Protein AF-A0A940INC3-F1 (afdb_monomer_lite)

Foldseek 3Di:
DVVVVVVVVPPPVDDPLQVVQKDWDWDQDPVRDIDIDTSDGDPVSDDDDDDDDDDDDDDDDDDDDDDPDDDPDPPPPPPPDDDPLRVVCVVLQNDPLLQLLLLVLLLLLLLLLLLVDLVLLVVLVVVVVCCVVVPPDDDDDPDDDDQDADDRPPCCPSVPPWPSVVSLVVLVVPAPCPLVPDDPPSSVVVLVPDDPVNVSSVSSNSSSRNRGGWFPSGRPDDVSSLVSCLVSLRLSLVGDWQACVSHQVNGDLVSLLVVCCVQPHDVRSVVLSVDDSSVSRHVLRCCLDLCVCVPVVGDPSSSLRSSSDDPHRSDRPNNVVVSVVVNPDDDDDDDDDDDDDDDDDDDDDDDDDDDDPVPDPPDD

Sequence (364 aa):
LREIEALQRERQPYADEDRAIAGVVLTIGHDGALRVEKGLVRPEDIPAAVVPSENSADAGDAPSPVRPNVTPPTSSTPVPTSDPAATLRKANGISASLADDLRATRQHILRAHLAADFEVAFDAMLYALCEQALGRSYNNEALDISIRPFQAQNREVLHSDTVAQKMLEALEQGLATDWITLEKPENFRAMSALPIAAKQALFAWATGLAVKPQLSSDNRPSPIIEEIGARLDVDVAACWRPTAQNYWGRVNKGHAVATARKLIGDDYAEDRNRERKGDIAAAMERAFAETAGETEGFDAATVVRTTRWLPDGMVFAGAAEAVADMAGEAPETEEGDVSAEDSLSDAESDEPSSLPAFLSEDAA

Structure (mmCIF, N/CA/C/O backbone):
data_AF-A0A940INC3-F1
#
_entry.id   AF-A0A940INC3-F1
#
loop_
_atom_site.group_PDB
_atom_site.id
_atom_site.type_symbol
_atom_site.label_atom_id
_atom_site.label_alt_id
_atom_site.label_comp_id
_atom_site.label_asym_id
_atom_site.label_entity_id
_atom_site.label_seq_id
_atom_site.pdbx_PDB_ins_code
_atom_site.Cartn_x
_atom_site.Cartn_y
_atom_site.Cartn_z
_atom_site.occupancy
_atom_site.B_iso_or_equiv
_atom_site.auth_seq_id
_atom_site.auth_comp_id
_atom_site.auth_asym_id
_atom_site.auth_atom_id
_atom_site.pdbx_PDB_model_num
ATOM 1 N N . LEU A 1 1 ? 48.040 30.121 -27.730 1.00 51.59 1 LEU A N 1
ATOM 2 C CA . LEU A 1 1 ? 47.377 29.580 -26.517 1.00 51.59 1 LEU A CA 1
ATOM 3 C C . LEU A 1 1 ? 47.737 30.382 -25.263 1.00 51.59 1 LEU A C 1
ATOM 5 O O . LEU A 1 1 ? 46.840 31.031 -24.754 1.00 51.59 1 LEU A O 1
ATOM 9 N N . ARG A 1 2 ? 49.012 30.486 -24.841 1.00 50.34 2 ARG A N 1
ATOM 10 C CA . ARG A 1 2 ? 49.393 31.307 -23.661 1.00 50.34 2 ARG A CA 1
ATOM 11 C C . ARG A 1 2 ? 49.073 32.808 -23.770 1.00 50.34 2 ARG A C 1
ATOM 13 O O . ARG A 1 2 ? 48.780 33.440 -22.766 1.00 50.34 2 ARG A O 1
ATOM 20 N N . GLU A 1 3 ? 49.096 33.368 -24.976 1.00 48.19 3 GLU A N 1
ATOM 21 C CA . GLU A 1 3 ? 48.794 34.790 -25.219 1.00 48.19 3 GLU A CA 1
ATOM 22 C C . GLU A 1 3 ? 47.282 35.092 -25.168 1.00 48.19 3 GLU A C 1
ATOM 24 O O . GLU A 1 3 ? 46.867 36.150 -24.711 1.00 48.19 3 GLU A O 1
ATOM 29 N N . ILE A 1 4 ? 46.445 34.107 -25.520 1.00 53.59 4 ILE A N 1
ATOM 30 C CA . ILE A 1 4 ? 44.978 34.191 -25.408 1.00 53.59 4 ILE A CA 1
ATOM 31 C C . ILE A 1 4 ? 44.553 34.057 -23.937 1.00 53.59 4 ILE A C 1
ATOM 33 O O . ILE A 1 4 ? 43.693 34.799 -23.473 1.00 53.59 4 ILE A O 1
ATOM 37 N N . GLU A 1 5 ? 45.206 33.172 -23.178 1.00 49.75 5 GLU A N 1
ATOM 38 C CA . GLU A 1 5 ? 44.972 33.016 -21.735 1.00 49.75 5 GLU A CA 1
ATOM 39 C C . GLU A 1 5 ? 45.452 34.224 -20.914 1.00 49.75 5 GLU A C 1
ATOM 41 O O . GLU A 1 5 ? 44.865 34.531 -19.878 1.00 49.75 5 GLU A O 1
ATOM 46 N N . ALA A 1 6 ? 46.499 34.927 -21.360 1.00 52.25 6 ALA A N 1
ATOM 47 C CA . ALA A 1 6 ? 46.949 36.167 -20.729 1.00 52.25 6 ALA A CA 1
ATOM 48 C C . ALA A 1 6 ? 45.934 37.303 -20.944 1.00 52.25 6 ALA A C 1
ATOM 50 O O . ALA A 1 6 ? 45.517 37.932 -19.975 1.00 52.25 6 ALA A O 1
ATOM 51 N N . LEU A 1 7 ? 45.438 37.476 -22.175 1.00 54.59 7 LEU A N 1
ATOM 52 C CA . LEU A 1 7 ? 44.429 38.488 -22.518 1.00 54.59 7 LEU A CA 1
ATOM 53 C C . LEU A 1 7 ? 43.058 38.236 -21.862 1.00 54.59 7 LEU A C 1
ATOM 55 O O . LEU A 1 7 ? 42.327 39.181 -21.568 1.00 54.59 7 LEU A O 1
ATOM 59 N N . GLN A 1 8 ? 42.703 36.975 -21.594 1.00 55.00 8 GLN A N 1
ATOM 60 C CA . GLN A 1 8 ? 41.492 36.625 -20.839 1.00 55.00 8 GLN A CA 1
ATOM 61 C C . GLN A 1 8 ? 41.634 36.861 -19.329 1.00 55.00 8 GLN A C 1
ATOM 63 O O . GLN A 1 8 ? 40.636 37.123 -18.664 1.00 55.00 8 GLN A O 1
ATOM 68 N N . ARG A 1 9 ? 42.858 36.796 -18.785 1.00 51.44 9 ARG A N 1
ATOM 69 C CA . ARG A 1 9 ? 43.144 37.064 -17.365 1.00 51.44 9 ARG A CA 1
ATOM 70 C C . ARG A 1 9 ? 43.260 38.564 -17.062 1.00 51.44 9 ARG A C 1
ATOM 72 O O . ARG A 1 9 ? 42.993 38.967 -15.936 1.00 51.44 9 ARG A O 1
ATOM 79 N N . GLU A 1 10 ? 43.631 39.370 -18.056 1.00 50.41 10 GLU A N 1
ATOM 80 C CA . GLU A 1 10 ? 43.789 40.830 -17.941 1.00 50.41 10 GLU A CA 1
ATOM 81 C C . GLU A 1 10 ? 42.474 41.609 -18.124 1.00 50.41 10 GLU A C 1
ATOM 83 O O . GLU A 1 10 ? 42.347 42.744 -17.669 1.00 50.41 10 GLU A O 1
ATOM 88 N N . ARG A 1 11 ? 41.447 40.990 -18.721 1.00 51.56 11 ARG A N 1
ATOM 89 C CA . ARG A 1 11 ? 40.078 41.515 -18.684 1.00 51.56 11 ARG A CA 1
ATOM 90 C C . ARG A 1 11 ? 39.454 41.179 -17.334 1.00 51.56 11 ARG A C 1
ATOM 92 O O . ARG A 1 11 ? 38.872 40.111 -17.183 1.00 51.56 11 ARG A O 1
ATOM 99 N N . GLN A 1 12 ? 39.554 42.084 -16.360 1.00 54.69 12 GLN A N 1
ATOM 100 C CA . GLN A 1 12 ? 38.660 42.078 -15.197 1.00 54.69 12 GLN A CA 1
ATOM 101 C C . GLN A 1 12 ? 37.217 42.224 -15.714 1.00 54.69 12 GLN A C 1
ATOM 103 O O . GLN A 1 12 ? 36.869 43.301 -16.192 1.00 54.69 12 GLN A O 1
ATOM 108 N N . PRO A 1 13 ? 36.377 41.169 -15.699 1.00 60.34 13 PRO A N 1
ATOM 109 C CA . PRO A 1 13 ? 35.076 41.228 -16.367 1.00 60.34 13 PRO A CA 1
ATOM 110 C C . PRO A 1 13 ? 34.021 41.978 -15.547 1.00 60.34 13 PRO A C 1
ATOM 112 O O . PRO A 1 13 ? 32.942 42.247 -16.059 1.00 60.34 13 PRO A O 1
ATOM 115 N N . TYR A 1 14 ? 34.320 42.282 -14.284 1.00 60.94 14 TYR A N 1
ATOM 116 C CA . TYR A 1 14 ? 33.388 42.844 -13.314 1.00 60.94 14 TYR A CA 1
ATOM 117 C C . TYR A 1 14 ? 34.086 43.955 -12.537 1.00 60.94 14 TYR A C 1
ATOM 119 O O . TYR A 1 14 ? 35.236 43.766 -12.121 1.00 60.94 14 TYR A O 1
ATOM 127 N N . ALA A 1 15 ? 33.405 45.088 -12.353 1.00 70.81 15 ALA A N 1
ATOM 128 C CA . ALA A 1 15 ? 33.906 46.184 -11.535 1.00 70.81 15 ALA A CA 1
ATOM 129 C C . ALA A 1 15 ? 34.022 45.740 -10.066 1.00 70.81 15 ALA A C 1
ATOM 131 O O . ALA A 1 15 ? 33.310 44.836 -9.623 1.00 70.81 15 ALA A O 1
ATOM 132 N N . ASP A 1 16 ? 34.918 46.359 -9.294 1.00 70.12 16 ASP A N 1
ATOM 133 C CA . ASP A 1 16 ? 35.124 45.984 -7.884 1.00 70.12 16 ASP A CA 1
ATOM 134 C C . ASP A 1 16 ? 33.853 46.182 -7.037 1.00 70.12 16 ASP A C 1
ATOM 136 O O . ASP A 1 16 ? 33.599 45.419 -6.105 1.00 70.12 16 ASP A O 1
ATOM 140 N N . GLU A 1 17 ? 33.016 47.143 -7.428 1.00 67.81 17 GLU A N 1
ATOM 141 C CA . GLU A 1 17 ? 31.698 47.421 -6.850 1.00 67.81 17 GLU A CA 1
ATOM 142 C C . GLU A 1 17 ? 30.720 46.251 -7.068 1.00 67.81 17 GLU A C 1
ATOM 144 O O . GLU A 1 17 ? 30.062 45.814 -6.125 1.00 67.81 17 GLU A O 1
ATOM 149 N N . ASP A 1 18 ? 30.708 45.652 -8.263 1.00 67.62 18 ASP A N 1
ATOM 150 C CA . ASP A 1 18 ? 29.865 44.491 -8.583 1.00 67.62 18 ASP A CA 1
ATOM 151 C C . ASP A 1 18 ? 30.345 43.223 -7.864 1.00 67.62 18 ASP A C 1
ATOM 153 O O . ASP A 1 18 ? 29.552 42.374 -7.454 1.00 67.62 18 ASP A O 1
ATOM 157 N N . ARG A 1 19 ? 31.661 43.083 -7.664 1.00 70.00 19 ARG A N 1
ATOM 158 C CA . ARG A 1 19 ? 32.248 41.944 -6.935 1.00 70.00 19 ARG A CA 1
ATOM 159 C C . ARG A 1 19 ? 31.955 41.993 -5.438 1.00 70.00 19 ARG A C 1
ATOM 161 O O . ARG A 1 19 ? 31.983 40.941 -4.804 1.00 70.00 19 ARG A O 1
ATOM 168 N N . ALA A 1 20 ? 31.687 43.175 -4.883 1.00 74.44 20 ALA A N 1
ATOM 169 C CA . ALA A 1 20 ? 31.340 43.342 -3.474 1.00 74.44 20 ALA A CA 1
ATOM 170 C C . ALA A 1 20 ? 29.916 42.852 -3.150 1.00 74.44 20 ALA A C 1
ATOM 172 O O . ALA A 1 20 ? 29.671 42.413 -2.028 1.00 74.44 20 ALA A O 1
ATOM 173 N N . ILE A 1 21 ? 29.005 42.887 -4.130 1.00 70.69 21 ILE A N 1
ATOM 174 C CA . ILE A 1 21 ? 27.594 42.481 -3.986 1.00 70.69 21 ILE A CA 1
ATOM 175 C C . ILE A 1 21 ? 27.276 41.123 -4.638 1.00 70.69 21 ILE A C 1
ATOM 177 O O . ILE A 1 21 ? 26.239 40.520 -4.358 1.00 70.69 21 ILE A O 1
ATOM 181 N N . ALA A 1 22 ? 28.163 40.607 -5.495 1.00 75.75 22 ALA A N 1
ATOM 182 C CA . ALA A 1 22 ? 27.986 39.322 -6.163 1.00 75.75 22 ALA A CA 1
ATOM 183 C C . ALA A 1 22 ? 28.411 38.132 -5.285 1.00 75.75 22 ALA A C 1
ATOM 185 O O . ALA A 1 22 ? 29.565 37.988 -4.881 1.00 75.75 22 ALA A O 1
ATOM 186 N N . GLY A 1 23 ? 27.471 37.219 -5.058 1.00 76.88 23 GLY A N 1
ATOM 187 C CA . GLY A 1 23 ? 27.680 35.926 -4.426 1.00 76.88 23 GLY A CA 1
ATOM 188 C C . GLY A 1 23 ? 27.972 34.792 -5.414 1.00 76.88 23 GLY A C 1
ATOM 189 O O . GLY A 1 23 ? 27.963 34.939 -6.643 1.00 76.88 23 GLY A O 1
ATOM 190 N N . VAL A 1 24 ? 28.230 33.619 -4.837 1.00 79.62 24 VAL A N 1
ATOM 191 C CA . VAL A 1 24 ? 28.431 32.355 -5.548 1.00 79.62 24 VAL A CA 1
ATOM 192 C C . VAL A 1 24 ? 27.524 31.307 -4.925 1.00 79.62 24 VAL A C 1
ATOM 194 O O . VAL A 1 24 ? 27.501 31.162 -3.703 1.00 79.62 24 VAL A O 1
ATOM 197 N N . VAL A 1 25 ? 26.814 30.554 -5.759 1.00 78.62 25 VAL A N 1
ATOM 198 C CA . VAL A 1 25 ? 26.072 29.371 -5.327 1.00 78.62 25 VAL A CA 1
ATOM 199 C C . VAL A 1 25 ? 26.886 28.138 -5.693 1.00 78.62 25 VAL A C 1
ATOM 201 O O . VAL A 1 25 ? 27.300 27.948 -6.838 1.00 78.62 25 VAL A O 1
ATOM 204 N N . LEU A 1 26 ? 27.137 27.312 -4.683 1.00 81.56 26 LEU A N 1
ATOM 205 C CA . LEU A 1 26 ? 27.767 26.012 -4.836 1.00 81.56 26 LEU A CA 1
ATOM 206 C C . LEU A 1 26 ? 26.673 24.953 -4.794 1.00 81.56 26 LEU A C 1
ATOM 208 O O . LEU A 1 26 ? 25.946 24.850 -3.808 1.00 81.56 26 LEU A O 1
ATOM 212 N N . THR A 1 27 ? 26.569 24.165 -5.853 1.00 79.19 27 THR A N 1
ATOM 213 C CA . THR A 1 27 ? 25.694 22.994 -5.902 1.00 79.19 27 THR A CA 1
ATOM 214 C C . THR A 1 27 ? 26.520 21.763 -6.221 1.00 79.19 27 THR A C 1
ATOM 216 O O . THR A 1 27 ? 27.549 21.838 -6.888 1.00 79.19 27 THR A O 1
ATOM 219 N N . ILE A 1 28 ? 26.091 20.610 -5.723 1.00 81.44 28 ILE A N 1
ATOM 220 C CA . ILE A 1 28 ? 26.689 19.326 -6.081 1.00 81.44 28 ILE A CA 1
ATOM 221 C C . ILE A 1 28 ? 25.707 18.638 -7.024 1.00 81.44 28 ILE A C 1
ATOM 223 O O . ILE A 1 28 ? 24.527 18.503 -6.700 1.00 81.44 28 ILE A O 1
ATOM 227 N N . GLY A 1 29 ? 26.182 18.275 -8.216 1.00 74.31 29 GLY A N 1
ATOM 228 C CA . GLY A 1 29 ? 25.396 17.555 -9.213 1.00 74.31 29 GLY A CA 1
ATOM 229 C C . GLY A 1 29 ? 25.096 16.119 -8.782 1.00 74.31 29 GLY A C 1
ATOM 230 O O . GLY A 1 29 ? 25.707 15.592 -7.855 1.00 74.31 29 GLY A O 1
ATOM 231 N N . HIS A 1 30 ? 24.177 15.450 -9.485 1.00 48.19 30 HIS A N 1
ATOM 232 C CA . HIS A 1 30 ? 23.794 14.061 -9.182 1.00 48.19 30 HIS A CA 1
ATOM 233 C C . HIS A 1 30 ? 24.958 13.051 -9.302 1.00 48.19 30 HIS A C 1
ATOM 235 O O . HIS A 1 30 ? 24.846 11.909 -8.879 1.00 48.19 30 HIS A O 1
ATOM 241 N N . ASP A 1 31 ? 26.058 13.479 -9.927 1.00 65.88 31 ASP A N 1
ATOM 242 C CA . ASP A 1 31 ? 27.288 12.739 -10.205 1.00 65.88 31 ASP A CA 1
ATOM 243 C C . ASP A 1 31 ? 28.375 13.016 -9.152 1.00 65.88 31 ASP A C 1
ATOM 245 O O . ASP A 1 31 ? 29.508 12.563 -9.289 1.00 65.88 31 ASP A O 1
ATOM 249 N N . GLY A 1 32 ? 28.052 13.793 -8.113 1.00 67.88 32 GLY A N 1
ATOM 250 C CA . GLY A 1 32 ? 29.005 14.238 -7.100 1.00 67.88 32 GLY A CA 1
ATOM 251 C C . GLY A 1 32 ? 29.921 15.373 -7.565 1.00 67.88 32 GLY A C 1
ATOM 252 O O . GLY A 1 32 ? 30.780 15.807 -6.795 1.00 67.88 32 GLY A O 1
ATOM 253 N N . ALA A 1 33 ? 29.756 15.891 -8.789 1.00 70.19 33 ALA A N 1
ATOM 254 C CA . ALA A 1 33 ? 30.591 16.969 -9.299 1.00 70.19 33 ALA A CA 1
ATOM 255 C C . ALA A 1 33 ? 30.142 18.332 -8.748 1.00 70.19 33 ALA A C 1
ATOM 257 O O . ALA A 1 33 ? 28.968 18.705 -8.817 1.00 70.19 33 ALA A O 1
ATOM 258 N N . LEU A 1 34 ? 31.098 19.103 -8.225 1.00 69.00 34 LEU A N 1
ATOM 259 C CA . LEU A 1 34 ? 30.856 20.453 -7.720 1.00 69.00 34 LEU A CA 1
ATOM 260 C C . LEU A 1 34 ? 30.616 21.423 -8.884 1.00 69.00 34 LEU A C 1
ATOM 262 O O . LEU A 1 34 ? 31.489 21.634 -9.728 1.00 69.00 34 LEU A O 1
ATOM 266 N N . ARG A 1 35 ? 29.448 22.062 -8.888 1.00 74.94 35 ARG A N 1
ATOM 267 C CA . ARG A 1 35 ? 29.071 23.130 -9.813 1.00 74.94 35 ARG A CA 1
ATOM 268 C C . ARG A 1 35 ? 29.072 24.467 -9.087 1.00 74.94 35 ARG A C 1
ATOM 270 O O . ARG A 1 35 ? 28.599 24.592 -7.959 1.00 74.94 35 ARG A O 1
ATOM 277 N N . VAL A 1 36 ? 29.651 25.464 -9.745 1.00 82.19 36 VAL A N 1
ATOM 278 C CA . VAL A 1 36 ? 29.894 26.789 -9.174 1.00 82.19 36 VAL A CA 1
ATOM 279 C C . VAL A 1 36 ? 29.263 27.830 -10.082 1.00 82.19 36 VAL A C 1
ATOM 281 O O . VAL A 1 36 ? 29.815 28.146 -11.136 1.00 82.19 36 VAL A O 1
ATOM 284 N N . GLU A 1 37 ? 28.129 28.378 -9.662 1.00 73.50 37 GLU A N 1
ATOM 285 C CA . GLU A 1 37 ? 27.462 29.474 -10.362 1.00 73.50 37 GLU A CA 1
ATOM 286 C C . GLU A 1 37 ? 27.844 30.799 -9.700 1.00 73.50 37 GLU A C 1
ATOM 288 O O . GLU A 1 37 ? 27.598 31.018 -8.513 1.00 73.50 37 GLU A O 1
ATOM 293 N N . LYS A 1 38 ? 28.521 31.668 -10.459 1.00 77.88 38 LYS A N 1
ATOM 294 C CA . LYS A 1 38 ? 29.085 32.940 -9.980 1.00 77.88 38 LYS A CA 1
ATOM 295 C C . LYS A 1 38 ? 28.348 34.120 -10.603 1.00 77.88 38 LYS A C 1
ATOM 297 O O . LYS A 1 38 ? 27.893 34.016 -11.737 1.00 77.88 38 LYS A O 1
ATOM 302 N N . GLY A 1 39 ? 28.337 35.254 -9.905 1.00 69.38 39 GLY A N 1
ATOM 303 C CA . GLY A 1 39 ? 27.765 36.503 -10.423 1.00 69.38 39 GLY A CA 1
ATOM 304 C C . GLY A 1 39 ? 26.296 36.707 -10.057 1.00 69.38 39 GLY A C 1
ATOM 305 O O . GLY A 1 39 ? 25.605 37.469 -10.722 1.00 69.38 39 GLY A O 1
ATOM 306 N N . LEU A 1 40 ? 25.811 36.021 -9.019 1.00 73.19 40 LEU A N 1
ATOM 307 C CA . LEU A 1 40 ? 24.443 36.167 -8.527 1.00 73.19 40 LEU A CA 1
ATOM 308 C C . LEU A 1 40 ? 24.408 37.250 -7.446 1.00 73.19 40 LEU A C 1
ATOM 310 O O . LEU A 1 40 ? 25.092 37.124 -6.435 1.00 73.19 40 LEU A O 1
ATOM 314 N N . VAL A 1 41 ? 23.618 38.301 -7.646 1.00 76.25 41 VAL A N 1
ATOM 315 C CA . VAL A 1 41 ? 23.425 39.397 -6.679 1.00 76.25 41 VAL A CA 1
ATOM 316 C C . VAL A 1 41 ? 22.090 39.190 -5.968 1.00 76.25 41 VAL A C 1
ATOM 318 O O . VAL A 1 41 ? 21.117 38.752 -6.587 1.00 76.25 41 VAL A O 1
ATOM 321 N N . ARG A 1 42 ? 22.032 39.462 -4.661 1.00 70.25 42 ARG A N 1
ATOM 322 C CA . ARG A 1 42 ? 20.777 39.357 -3.908 1.00 70.25 42 ARG A CA 1
ATOM 323 C C . ARG A 1 42 ? 19.783 40.415 -4.394 1.00 70.25 42 ARG A C 1
ATOM 325 O O . ARG A 1 42 ? 20.213 41.527 -4.686 1.00 70.25 42 ARG A O 1
ATOM 332 N N . PRO A 1 43 ? 18.474 40.115 -4.461 1.00 68.31 43 PRO A N 1
ATOM 333 C CA . PRO A 1 43 ? 17.471 41.067 -4.941 1.00 68.31 43 PRO A CA 1
ATOM 334 C C . PRO A 1 43 ? 17.508 42.427 -4.228 1.00 68.31 43 PRO A C 1
ATOM 336 O O . PRO A 1 43 ? 17.286 43.453 -4.864 1.00 68.31 43 PRO A O 1
ATOM 339 N N . GLU A 1 44 ? 17.816 42.434 -2.929 1.00 68.94 44 GLU A N 1
ATOM 340 C CA . GLU A 1 44 ? 17.964 43.634 -2.099 1.00 68.94 44 GLU A CA 1
ATOM 341 C C . GLU A 1 44 ? 19.198 44.504 -2.416 1.00 68.94 44 GLU A C 1
ATOM 343 O O . GLU A 1 44 ? 19.188 45.690 -2.091 1.00 68.94 44 GLU A O 1
ATOM 348 N N . ASP A 1 45 ? 20.216 43.954 -3.084 1.00 70.12 45 ASP A N 1
ATOM 349 C CA . ASP A 1 45 ? 21.505 44.613 -3.353 1.00 70.12 45 ASP A CA 1
ATOM 350 C C . ASP A 1 45 ? 21.654 45.071 -4.821 1.00 70.12 45 ASP A C 1
ATOM 352 O O . ASP A 1 45 ? 22.719 45.528 -5.235 1.00 70.12 45 ASP A O 1
ATOM 356 N N . ILE A 1 46 ? 20.595 44.955 -5.632 1.00 70.88 46 ILE A N 1
ATOM 357 C CA . ILE A 1 46 ? 20.592 45.377 -7.042 1.00 70.88 46 ILE A CA 1
ATOM 358 C C . ILE A 1 46 ? 20.506 46.917 -7.119 1.00 70.88 46 ILE A C 1
ATOM 360 O O . ILE A 1 46 ? 19.514 47.489 -6.658 1.00 70.88 46 ILE A O 1
ATOM 364 N N . PRO A 1 47 ? 21.478 47.623 -7.736 1.00 63.50 47 PRO A N 1
ATOM 365 C CA . PRO A 1 47 ? 21.428 49.080 -7.857 1.00 63.50 47 PRO A CA 1
ATOM 366 C C . PRO A 1 47 ? 20.221 49.549 -8.686 1.00 63.50 47 PRO A C 1
ATOM 368 O O . PRO A 1 47 ? 19.966 49.041 -9.779 1.00 63.50 47 PRO A O 1
ATOM 371 N N . ALA A 1 48 ? 19.481 50.549 -8.196 1.00 57.62 48 ALA A N 1
ATOM 372 C CA . ALA A 1 48 ? 18.366 51.140 -8.935 1.00 57.62 48 ALA A CA 1
ATOM 373 C C . ALA A 1 48 ? 18.868 51.909 -10.172 1.00 57.62 48 ALA A C 1
ATOM 375 O O . ALA A 1 48 ? 19.764 52.749 -10.073 1.00 57.62 48 ALA A O 1
ATOM 376 N N . ALA A 1 49 ? 18.278 51.642 -11.341 1.00 47.34 49 ALA A N 1
ATOM 377 C CA . ALA A 1 49 ? 18.662 52.293 -12.590 1.00 47.34 49 ALA A CA 1
ATOM 378 C C . ALA A 1 49 ? 18.380 53.808 -12.555 1.00 47.34 49 ALA A C 1
ATOM 380 O O . ALA A 1 49 ? 17.266 54.245 -12.260 1.00 47.34 49 ALA A O 1
ATOM 381 N N . VAL A 1 50 ? 19.389 54.610 -12.902 1.00 41.62 50 VAL A N 1
ATOM 382 C CA . VAL A 1 50 ? 19.275 56.067 -13.043 1.00 41.62 50 VAL A CA 1
ATOM 383 C C . VAL A 1 50 ? 18.576 56.390 -14.367 1.00 41.62 50 VAL A C 1
ATOM 385 O O . VAL A 1 50 ? 19.104 56.113 -15.441 1.00 41.62 50 VAL A O 1
ATOM 388 N N . VAL A 1 51 ? 17.387 56.989 -14.298 1.00 39.69 51 VAL A N 1
ATOM 389 C CA . VAL A 1 51 ? 16.697 57.594 -15.451 1.00 39.69 51 VAL A CA 1
ATOM 390 C C . VAL A 1 51 ? 17.244 59.011 -15.703 1.00 39.69 51 VAL A C 1
ATOM 392 O O . VAL A 1 51 ? 17.378 59.770 -14.741 1.00 39.69 51 VAL A O 1
ATOM 395 N N . PRO A 1 52 ? 17.550 59.411 -16.955 1.00 34.44 52 PRO A N 1
ATOM 396 C CA . PRO A 1 52 ? 17.996 60.770 -17.249 1.00 34.44 52 PRO A CA 1
ATOM 397 C C . PRO A 1 52 ? 16.823 61.762 -17.186 1.00 34.44 52 PRO A C 1
ATOM 399 O O . PRO A 1 52 ? 15.743 61.498 -17.712 1.00 34.44 52 PRO A O 1
ATOM 402 N N . SER A 1 53 ? 17.039 62.911 -16.541 1.00 31.61 53 SER A N 1
ATOM 403 C CA . SER A 1 53 ? 16.068 64.005 -16.420 1.00 31.61 53 SER A CA 1
ATOM 404 C C . SER A 1 53 ? 16.103 64.936 -17.637 1.00 31.61 53 SER A C 1
ATOM 406 O O . SER A 1 53 ? 17.163 65.485 -17.943 1.00 31.61 53 SER A O 1
ATOM 408 N N . GLU A 1 54 ? 14.945 65.216 -18.238 1.00 31.23 54 GLU A N 1
ATOM 409 C CA . GLU A 1 54 ? 14.730 66.385 -19.100 1.00 31.23 54 GLU A CA 1
ATOM 410 C C . GLU A 1 54 ? 13.709 67.336 -18.454 1.00 31.23 54 GLU A C 1
ATOM 412 O O . GLU A 1 54 ? 12.713 66.918 -17.862 1.00 31.23 54 GLU A O 1
ATOM 417 N N . ASN A 1 55 ? 14.022 68.631 -18.519 1.00 30.00 55 ASN A N 1
ATOM 418 C CA . ASN A 1 55 ? 13.364 69.734 -17.822 1.00 30.00 55 ASN A CA 1
ATOM 419 C C . ASN A 1 55 ? 12.053 70.208 -18.488 1.00 30.00 55 ASN A C 1
ATOM 421 O O . ASN A 1 55 ? 12.034 70.501 -19.677 1.00 30.00 55 ASN A O 1
ATOM 425 N N . SER A 1 56 ? 11.045 70.406 -17.631 1.00 30.27 56 SER A N 1
ATOM 426 C CA . SER A 1 56 ? 10.105 71.539 -17.471 1.00 30.27 56 SER A CA 1
ATOM 427 C C . SER A 1 56 ? 9.276 72.168 -18.610 1.00 30.27 56 SER A C 1
ATOM 429 O O . SER A 1 56 ? 9.808 72.643 -19.609 1.00 30.27 56 SER A O 1
ATOM 431 N N . ALA A 1 57 ? 8.003 72.397 -18.217 1.00 29.27 57 ALA A N 1
ATOM 432 C CA . ALA A 1 57 ? 7.045 73.498 -18.493 1.00 29.27 57 ALA A CA 1
ATOM 433 C C . ALA A 1 57 ? 5.781 73.049 -19.264 1.00 29.27 57 ALA A C 1
ATOM 435 O O . ALA A 1 57 ? 5.899 72.310 -20.230 1.00 29.27 57 ALA A O 1
ATOM 436 N N . ASP A 1 58 ? 4.538 73.458 -18.985 1.00 30.05 58 ASP A N 1
ATOM 437 C CA . ASP A 1 58 ? 3.846 74.191 -17.909 1.00 30.05 58 ASP A CA 1
ATOM 438 C C . ASP A 1 58 ? 2.315 74.047 -18.176 1.00 30.05 58 ASP A C 1
ATOM 440 O O . ASP A 1 58 ? 1.919 73.812 -19.316 1.00 30.05 58 ASP A O 1
ATOM 444 N N . ALA A 1 59 ? 1.506 74.202 -17.120 1.00 33.72 59 ALA A N 1
ATOM 445 C CA . ALA A 1 59 ? 0.086 74.602 -17.022 1.00 33.72 59 ALA A CA 1
ATOM 446 C C . ALA A 1 59 ? -1.063 73.929 -17.830 1.00 33.72 59 ALA A C 1
ATOM 448 O O . ALA A 1 59 ? -1.079 73.899 -19.057 1.00 33.72 59 ALA A O 1
ATOM 449 N N . GLY A 1 60 ? -2.156 73.599 -17.111 1.00 28.52 60 GLY A N 1
ATOM 450 C CA . GLY A 1 60 ? -3.530 73.639 -17.653 1.00 28.52 60 GLY A CA 1
ATOM 451 C C . GLY A 1 60 ? -4.550 72.662 -17.040 1.00 28.52 60 GLY A C 1
ATOM 452 O O . GLY A 1 60 ? -4.424 71.457 -17.207 1.00 28.52 60 GLY A O 1
ATOM 453 N N . ASP A 1 61 ? -5.572 73.202 -16.370 1.00 30.16 61 ASP A N 1
ATOM 454 C CA . ASP A 1 61 ? -6.713 72.548 -15.695 1.00 30.16 61 ASP A CA 1
ATOM 455 C C . ASP A 1 61 ? -7.765 71.916 -16.656 1.00 30.16 61 ASP A C 1
ATOM 457 O O . ASP A 1 61 ? -7.977 72.466 -17.731 1.00 30.16 61 ASP A O 1
ATOM 461 N N . ALA A 1 62 ? -8.379 70.791 -16.217 1.00 34.34 62 ALA A N 1
ATOM 462 C CA . ALA A 1 62 ? -9.588 69.995 -16.611 1.00 34.34 62 ALA A CA 1
ATOM 463 C C . ALA A 1 62 ? -10.233 70.080 -18.040 1.00 34.34 62 ALA A C 1
ATOM 465 O O . ALA A 1 62 ? -10.098 71.101 -18.701 1.00 34.34 62 ALA A O 1
ATOM 466 N N . PRO A 1 63 ? -11.050 69.102 -18.546 1.00 34.44 63 PRO A N 1
ATOM 467 C CA . PRO A 1 63 ? -11.680 67.931 -17.908 1.00 34.44 63 PRO A CA 1
ATOM 468 C C . PRO A 1 63 ? -11.527 66.584 -18.676 1.00 34.44 63 PRO A C 1
ATOM 470 O O . PRO A 1 63 ? -11.047 66.507 -19.804 1.00 34.44 63 PRO A O 1
ATOM 473 N N . SER A 1 64 ? -11.981 65.491 -18.051 1.00 41.28 64 SER A N 1
ATOM 474 C CA . SER A 1 64 ? -12.066 64.140 -18.643 1.00 41.28 64 SER A CA 1
ATOM 475 C C . SER A 1 64 ? -12.993 64.099 -19.873 1.00 41.28 64 SER A C 1
ATOM 477 O O . SER A 1 64 ? -14.042 64.746 -19.854 1.00 41.28 64 SER A O 1
ATOM 479 N N . PRO A 1 65 ? -12.675 63.300 -20.913 1.00 36.78 65 PRO A N 1
ATOM 480 C CA . PRO A 1 65 ? -13.493 62.098 -21.104 1.00 36.78 65 PRO A CA 1
ATOM 481 C C . PRO A 1 65 ? -12.733 60.850 -21.600 1.00 36.78 65 PRO A C 1
ATOM 483 O O . PRO A 1 65 ? -11.829 60.911 -22.426 1.00 36.78 65 PRO A O 1
ATOM 486 N N . VAL A 1 66 ? -13.212 59.706 -21.101 1.00 44.84 66 VAL A N 1
ATOM 487 C CA . VAL A 1 66 ? -13.211 58.352 -21.688 1.00 44.84 66 VAL A CA 1
ATOM 488 C C . VAL A 1 66 ? -11.854 57.801 -22.147 1.00 44.84 66 VAL A C 1
ATOM 490 O O . VAL A 1 66 ? -11.431 57.963 -23.288 1.00 44.84 66 VAL A O 1
ATOM 493 N N . ARG A 1 67 ? -11.228 57.007 -21.269 1.00 31.44 67 ARG A N 1
ATOM 494 C CA . ARG A 1 67 ? -10.255 55.983 -21.675 1.00 31.44 67 ARG A CA 1
ATOM 495 C C . ARG A 1 67 ? -10.946 54.616 -21.695 1.00 31.44 67 ARG A C 1
ATOM 497 O O . ARG A 1 67 ? -11.704 54.334 -20.765 1.00 31.44 67 ARG A O 1
ATOM 504 N N . PRO A 1 68 ? -10.699 53.763 -22.704 1.00 32.28 68 PRO A N 1
ATOM 505 C CA . PRO A 1 68 ? -11.148 52.382 -22.657 1.00 32.28 68 PRO A CA 1
ATOM 506 C C . PRO A 1 68 ? -10.489 51.702 -21.455 1.00 32.28 68 PRO A C 1
ATOM 508 O O . PRO A 1 68 ? -9.266 51.694 -21.313 1.00 32.28 68 PRO A O 1
ATOM 511 N N . ASN A 1 69 ? -11.335 51.186 -20.567 1.00 38.38 69 ASN A N 1
ATOM 512 C CA . ASN A 1 69 ? -10.929 50.408 -19.413 1.00 38.38 69 ASN A CA 1
ATOM 513 C C . ASN A 1 69 ? -10.373 49.070 -19.910 1.00 38.38 69 ASN A C 1
ATOM 515 O O . ASN A 1 69 ? -11.134 48.170 -20.259 1.00 38.38 69 ASN A O 1
ATOM 519 N N . VAL A 1 70 ? -9.051 48.956 -19.966 1.00 32.53 70 VAL A N 1
ATOM 520 C CA . VAL A 1 70 ? -8.385 47.656 -19.988 1.00 32.53 70 VAL A CA 1
ATOM 521 C C . VAL A 1 70 ? -7.706 47.515 -18.640 1.00 32.53 70 VAL A C 1
ATOM 523 O O . VAL A 1 70 ? -6.559 47.911 -18.443 1.00 32.53 70 VAL A O 1
ATOM 526 N N . THR A 1 71 ? -8.474 46.993 -17.690 1.00 32.16 71 THR A N 1
ATOM 527 C CA . THR A 1 71 ? -7.949 46.408 -16.466 1.00 32.16 71 THR A CA 1
ATOM 528 C C . THR A 1 71 ? -6.981 45.296 -16.878 1.00 32.16 71 THR A C 1
ATOM 530 O O . THR A 1 71 ? -7.410 44.356 -17.554 1.00 32.16 71 THR A O 1
ATOM 533 N N . PRO A 1 72 ? -5.688 45.360 -16.517 1.00 33.50 72 PRO A N 1
ATOM 534 C CA . PRO A 1 72 ? -4.845 44.178 -16.605 1.00 33.50 72 PRO A CA 1
ATOM 535 C C . PRO A 1 72 ? -5.488 43.089 -15.734 1.00 33.50 72 PRO A C 1
ATOM 537 O O . PRO A 1 72 ? -6.014 43.419 -14.666 1.00 33.50 72 PRO A O 1
ATOM 540 N N . PRO A 1 73 ? -5.504 41.815 -16.163 1.00 28.59 73 PRO A N 1
ATOM 541 C CA . PRO A 1 73 ? -6.071 40.749 -15.359 1.00 28.59 73 PRO A CA 1
ATOM 542 C C . PRO A 1 73 ? -5.285 40.657 -14.050 1.00 28.59 73 PRO A C 1
ATOM 544 O O . PRO A 1 73 ? -4.186 40.110 -13.992 1.00 28.59 73 PRO A O 1
ATOM 547 N N . THR A 1 74 ? -5.863 41.185 -12.975 1.00 35.78 74 THR A N 1
ATOM 548 C CA . THR A 1 74 ? -5.547 40.761 -11.622 1.00 35.78 74 THR A CA 1
ATOM 549 C C . THR A 1 74 ? -6.070 39.340 -11.493 1.00 35.78 74 THR A C 1
ATOM 551 O O . THR A 1 74 ? -7.194 39.098 -11.061 1.00 35.78 74 THR A O 1
ATOM 554 N N . SER A 1 75 ? -5.239 38.369 -11.873 1.00 34.53 75 SER A N 1
ATOM 555 C CA . SER A 1 75 ? -5.388 36.995 -11.400 1.00 34.53 75 SER A CA 1
ATOM 556 C C . SER A 1 75 ? -4.996 36.945 -9.923 1.00 34.53 75 SER A C 1
ATOM 558 O O . SER A 1 75 ? -4.003 36.342 -9.534 1.00 34.53 75 SER A O 1
ATOM 560 N N . SER A 1 76 ? -5.807 37.606 -9.109 1.00 40.19 76 SER A N 1
ATOM 561 C CA . SER A 1 76 ? -5.903 37.386 -7.677 1.00 40.19 76 SER A CA 1
ATOM 562 C C . SER A 1 76 ? -7.363 37.078 -7.379 1.00 40.19 76 SER A C 1
ATOM 564 O O . SER A 1 76 ? -7.990 37.712 -6.537 1.00 40.19 76 SER A O 1
ATOM 566 N N . THR A 1 77 ? -7.932 36.094 -8.082 1.00 34.41 77 THR A N 1
ATOM 567 C CA . THR A 1 77 ? -8.909 35.247 -7.402 1.00 34.41 77 THR A CA 1
ATOM 568 C C . THR A 1 77 ? -8.151 34.631 -6.232 1.00 34.41 77 THR A C 1
ATOM 570 O O . THR A 1 77 ? -7.141 33.964 -6.482 1.00 34.41 77 THR A O 1
ATOM 573 N N . PRO A 1 78 ? -8.556 34.858 -4.973 1.00 36.34 78 PRO A N 1
ATOM 574 C CA . PRO A 1 78 ? -8.036 34.059 -3.883 1.00 36.34 78 PRO A CA 1
ATOM 575 C C . PRO A 1 78 ? -8.324 32.614 -4.277 1.00 36.34 78 PRO A C 1
ATOM 577 O O . PRO A 1 78 ? -9.486 32.240 -4.442 1.00 36.34 78 PRO A O 1
ATOM 580 N N . VAL A 1 79 ? -7.279 31.823 -4.522 1.00 35.97 79 VAL A N 1
ATOM 581 C CA . VAL A 1 79 ? -7.435 30.371 -4.587 1.00 35.97 79 VAL A CA 1
ATOM 582 C C . VAL A 1 79 ? -8.143 30.004 -3.285 1.00 35.97 79 VAL A C 1
ATOM 584 O O . VAL A 1 79 ? -7.679 3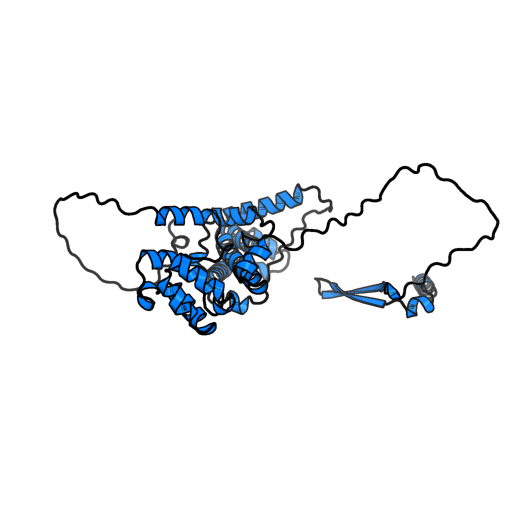0.463 -2.235 1.00 35.97 79 VAL A O 1
ATOM 587 N N . PRO A 1 80 ? -9.287 29.294 -3.320 1.00 44.38 80 PRO A N 1
ATOM 588 C CA . PRO A 1 80 ? -10.022 28.993 -2.109 1.00 44.38 80 PRO A CA 1
ATOM 589 C C . PRO A 1 80 ? -9.061 28.331 -1.131 1.00 44.38 80 PRO A C 1
ATOM 591 O O . PRO A 1 80 ? -8.447 27.296 -1.391 1.00 44.38 80 PRO A O 1
ATOM 594 N N . THR A 1 81 ? -8.872 29.029 -0.022 1.00 52.06 81 THR A N 1
ATOM 595 C CA . THR A 1 81 ? -8.136 28.578 1.138 1.00 52.06 81 THR A CA 1
ATOM 596 C C . THR A 1 81 ? -8.792 27.286 1.615 1.00 52.06 81 THR A C 1
ATOM 598 O O . THR A 1 81 ? -9.974 27.295 1.950 1.00 52.06 81 THR A O 1
ATOM 601 N N . SER A 1 82 ? -8.010 26.208 1.658 1.00 56.91 82 SER A N 1
ATOM 602 C CA . SER A 1 82 ? -8.365 24.821 1.995 1.00 56.91 82 SER A CA 1
ATOM 603 C C . SER A 1 82 ? -8.814 23.939 0.821 1.00 56.91 82 SER A C 1
ATOM 605 O O . SER A 1 82 ? -9.929 24.005 0.315 1.00 56.91 82 SER A O 1
ATOM 607 N N . ASP A 1 83 ? -7.892 23.065 0.423 1.00 79.81 83 ASP A N 1
ATOM 608 C CA . ASP A 1 83 ? -8.176 21.820 -0.278 1.00 79.81 83 ASP A CA 1
ATOM 609 C C . ASP A 1 83 ? -9.319 21.055 0.443 1.00 79.81 83 ASP A C 1
ATOM 611 O O . ASP A 1 83 ? -9.172 20.763 1.637 1.00 79.81 83 ASP A O 1
ATOM 615 N N . PRO A 1 84 ? -10.438 20.719 -0.235 1.00 79.25 84 PRO A N 1
ATOM 616 C CA . PRO A 1 84 ? -11.549 19.971 0.359 1.00 79.25 84 PRO A CA 1
ATOM 617 C C . PRO A 1 84 ? -11.115 18.665 1.041 1.00 79.25 84 PRO A C 1
ATOM 619 O O . PRO A 1 84 ? -11.615 18.346 2.121 1.00 79.25 84 PRO A O 1
ATOM 622 N N . ALA A 1 85 ? -10.134 17.957 0.470 1.00 81.50 85 ALA A N 1
ATOM 623 C CA . ALA A 1 85 ? -9.568 16.741 1.046 1.00 81.50 85 ALA A CA 1
ATOM 624 C C . ALA A 1 85 ? -8.847 17.015 2.372 1.00 81.50 85 ALA A C 1
ATOM 626 O O . ALA A 1 85 ? -9.009 16.288 3.354 1.00 81.50 85 ALA A O 1
ATOM 627 N N . ALA A 1 86 ? -8.059 18.092 2.433 1.00 84.88 86 ALA A N 1
ATOM 628 C CA . ALA A 1 86 ? -7.399 18.528 3.659 1.00 84.88 86 ALA A CA 1
ATOM 629 C C . ALA A 1 86 ? -8.401 18.946 4.746 1.00 84.88 86 ALA A C 1
ATOM 631 O O . ALA A 1 86 ? -8.184 18.641 5.922 1.00 84.88 86 ALA A O 1
ATOM 632 N N . THR A 1 87 ? -9.503 19.598 4.369 1.00 85.25 87 THR A N 1
ATOM 633 C CA . THR A 1 87 ? -10.575 19.975 5.303 1.00 85.25 87 THR A CA 1
ATOM 634 C C . THR A 1 87 ? -11.275 18.748 5.879 1.00 85.25 87 THR A C 1
ATOM 636 O O . THR A 1 87 ? -11.445 18.673 7.098 1.00 85.25 87 THR A O 1
ATOM 639 N N . LEU A 1 88 ? -11.608 17.759 5.043 1.00 84.62 88 LEU A N 1
ATOM 640 C CA . LEU A 1 88 ? -12.227 16.512 5.494 1.00 84.62 88 LEU A CA 1
ATOM 641 C C . LEU A 1 88 ? -11.294 15.722 6.424 1.00 84.62 88 LEU A C 1
ATOM 643 O O . LEU A 1 88 ? -11.698 15.330 7.516 1.00 84.62 88 LEU A O 1
ATOM 647 N N . ARG A 1 89 ? -10.011 15.580 6.062 1.00 89.31 89 ARG A N 1
ATOM 648 C CA . ARG A 1 89 ? -9.004 14.935 6.925 1.00 89.31 89 ARG A CA 1
ATOM 649 C C . ARG A 1 89 ? -8.890 15.627 8.281 1.00 89.31 89 ARG A C 1
ATOM 651 O O . ARG A 1 89 ? -8.864 14.956 9.310 1.00 89.31 89 ARG A O 1
ATOM 658 N N . LYS A 1 90 ? -8.887 16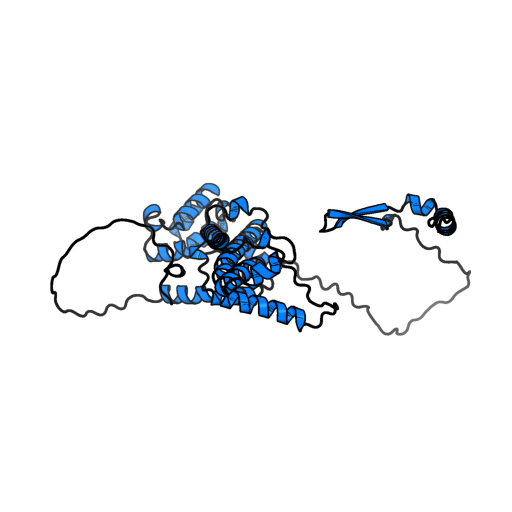.964 8.303 1.00 88.06 90 LYS A N 1
ATOM 659 C CA . LYS A 1 90 ? -8.863 17.739 9.550 1.00 88.06 90 LYS A CA 1
ATOM 660 C C . LYS A 1 90 ? -10.121 17.507 10.394 1.00 88.06 90 LYS A C 1
ATOM 662 O O . LYS A 1 90 ? -9.996 17.398 11.614 1.00 88.06 90 LYS A O 1
ATOM 667 N N . ALA A 1 91 ? -11.299 17.412 9.773 1.00 87.56 91 ALA A N 1
ATOM 668 C CA . ALA A 1 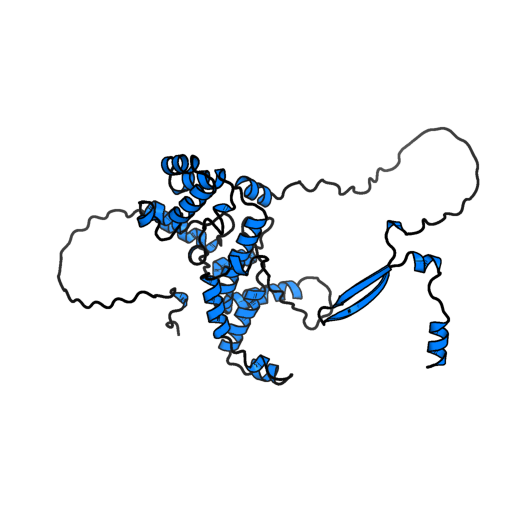91 ? -12.547 17.077 10.464 1.00 87.56 91 ALA A CA 1
ATOM 669 C C . ALA A 1 91 ? -12.488 15.671 11.091 1.00 87.56 91 ALA A C 1
ATOM 671 O O . ALA A 1 91 ? -12.844 15.510 12.257 1.00 87.56 91 ALA A O 1
ATOM 672 N N . ASN A 1 92 ? -11.898 14.706 10.380 1.00 88.56 92 ASN A N 1
ATOM 673 C CA . ASN A 1 92 ? -11.624 13.346 10.861 1.00 88.56 92 ASN A CA 1
ATOM 674 C C . ASN A 1 92 ? -10.414 13.270 11.817 1.00 88.56 92 ASN A C 1
ATOM 676 O O . ASN A 1 92 ? -9.929 12.195 12.151 1.00 88.56 92 ASN A O 1
ATOM 680 N N . GLY A 1 93 ? -9.848 14.400 12.252 1.00 89.81 93 GLY A N 1
ATOM 681 C CA . GLY A 1 93 ? -8.710 14.399 13.174 1.00 89.81 93 GLY A CA 1
ATOM 682 C C . GLY A 1 93 ? -7.416 13.807 12.615 1.00 89.81 93 GLY A C 1
ATOM 683 O O . GLY A 1 93 ? -6.510 13.510 13.395 1.00 89.81 93 GLY A O 1
ATOM 684 N N . ILE A 1 94 ? -7.313 13.644 11.297 1.00 92.75 94 ILE A N 1
ATOM 685 C CA . ILE A 1 94 ? -6.129 13.141 10.607 1.00 92.75 94 ILE A CA 1
ATOM 686 C C . ILE A 1 94 ? -5.190 14.324 10.356 1.00 92.75 94 ILE A C 1
ATOM 688 O O . ILE A 1 94 ? -5.502 15.256 9.609 1.00 92.75 94 ILE A O 1
ATOM 692 N N . SER A 1 95 ? -4.025 14.297 11.005 1.00 92.19 95 SER A N 1
ATOM 693 C CA . SER A 1 95 ? -2.979 15.305 10.801 1.00 92.19 95 SER A CA 1
ATOM 694 C C . SER A 1 95 ? -2.311 15.155 9.427 1.00 92.19 95 SER A C 1
ATOM 696 O O . SER A 1 95 ? -2.387 14.097 8.806 1.00 92.19 95 SER A O 1
ATOM 698 N N . ALA A 1 96 ? -1.622 16.199 8.950 1.00 90.75 96 ALA A N 1
ATOM 699 C CA . ALA A 1 96 ? -0.869 16.129 7.692 1.00 90.75 96 ALA A CA 1
ATOM 700 C C . ALA A 1 96 ? 0.191 15.013 7.721 1.00 90.75 96 ALA A C 1
ATOM 702 O O . ALA A 1 96 ? 0.220 14.191 6.816 1.00 90.75 96 ALA A O 1
ATOM 703 N N . SER A 1 97 ? 0.949 14.917 8.819 1.00 92.62 97 SER A N 1
ATOM 704 C CA . SER A 1 97 ? 1.940 13.853 9.019 1.00 92.62 97 SER A CA 1
ATOM 705 C C . SER A 1 97 ? 1.314 12.455 9.035 1.00 92.62 97 SER A C 1
ATOM 707 O O . SER A 1 97 ? 1.888 11.534 8.468 1.00 92.62 97 SER A O 1
ATOM 709 N N . LEU A 1 98 ? 0.140 12.277 9.654 1.00 93.69 98 LEU A N 1
ATOM 710 C CA . LEU A 1 98 ? -0.546 10.983 9.607 1.00 93.69 98 LEU A CA 1
ATOM 711 C C . LEU A 1 98 ? -1.018 10.657 8.187 1.00 93.69 98 LEU A C 1
ATOM 713 O O . LEU A 1 98 ? -0.900 9.518 7.759 1.00 93.69 98 LEU A O 1
ATOM 717 N N . ALA A 1 99 ? -1.514 11.648 7.444 1.00 92.88 99 ALA A N 1
ATOM 718 C CA . ALA A 1 99 ? -1.892 11.447 6.051 1.00 92.88 99 ALA A CA 1
ATOM 719 C C . ALA A 1 99 ? -0.687 11.047 5.181 1.00 92.88 99 ALA A C 1
ATOM 721 O O . ALA A 1 99 ? -0.821 10.139 4.372 1.00 92.88 99 ALA A O 1
ATOM 722 N N . ASP A 1 100 ? 0.482 11.668 5.367 1.00 92.31 100 ASP A N 1
ATOM 723 C CA . ASP A 1 100 ? 1.708 11.306 4.640 1.00 92.31 100 ASP A CA 1
ATOM 724 C C . ASP A 1 100 ? 2.136 9.860 4.914 1.00 92.31 100 ASP A C 1
ATOM 726 O O . ASP A 1 100 ? 2.462 9.123 3.983 1.00 92.31 100 ASP A O 1
ATOM 730 N N . ASP A 1 101 ? 2.048 9.422 6.168 1.00 94.44 101 ASP A N 1
ATOM 731 C CA . ASP A 1 101 ? 2.372 8.048 6.551 1.00 94.44 101 ASP A CA 1
ATOM 732 C C . ASP A 1 101 ? 1.369 7.030 5.985 1.00 94.44 101 ASP A C 1
ATOM 734 O O . ASP A 1 101 ? 1.763 5.942 5.560 1.00 94.44 101 ASP A O 1
ATOM 738 N N . LEU A 1 102 ? 0.080 7.382 5.921 1.00 94.81 102 LEU A N 1
ATOM 739 C CA . LEU A 1 102 ? -0.942 6.551 5.276 1.00 94.81 102 LEU A CA 1
ATOM 740 C C . LEU A 1 102 ? -0.708 6.454 3.760 1.00 94.81 102 LEU A C 1
ATOM 742 O O . LEU A 1 102 ? -0.759 5.357 3.209 1.00 94.81 102 LEU A O 1
ATOM 746 N N . ARG A 1 103 ? -0.358 7.562 3.086 1.00 93.88 103 ARG A N 1
ATOM 747 C CA . ARG A 1 103 ? 0.039 7.536 1.664 1.00 93.88 103 ARG A CA 1
ATOM 748 C C . ARG A 1 103 ? 1.249 6.636 1.433 1.00 93.88 103 ARG A C 1
ATOM 750 O O . ARG A 1 103 ? 1.260 5.869 0.475 1.00 93.88 103 ARG A O 1
ATOM 757 N N . ALA A 1 104 ? 2.259 6.741 2.297 1.00 94.06 104 ALA A N 1
ATOM 758 C CA . ALA A 1 104 ? 3.466 5.926 2.224 1.00 94.06 104 ALA A CA 1
ATOM 759 C C . ALA A 1 104 ? 3.154 4.437 2.399 1.00 94.06 104 ALA A C 1
ATOM 761 O O . ALA A 1 104 ? 3.576 3.623 1.586 1.00 94.06 104 ALA A O 1
ATOM 762 N N . THR A 1 105 ? 2.347 4.101 3.403 1.00 94.75 105 THR A N 1
ATOM 763 C CA . THR A 1 105 ? 1.901 2.729 3.665 1.00 94.75 105 THR A CA 1
ATOM 764 C C . THR A 1 105 ? 1.140 2.162 2.470 1.00 94.75 105 THR A C 1
ATOM 766 O O . THR A 1 105 ? 1.467 1.086 1.976 1.00 94.75 105 THR A O 1
ATOM 769 N N . ARG A 1 106 ? 0.154 2.902 1.952 1.00 96.06 106 ARG A N 1
ATOM 770 C CA . ARG A 1 106 ? -0.637 2.477 0.792 1.00 96.06 106 ARG A CA 1
ATOM 771 C C . ARG A 1 106 ? 0.226 2.265 -0.450 1.00 96.06 106 ARG A C 1
ATOM 773 O O . ARG A 1 106 ? 0.047 1.286 -1.167 1.00 96.06 106 ARG A O 1
ATOM 780 N N . GLN A 1 107 ? 1.183 3.160 -0.684 1.00 95.56 107 GLN A N 1
ATOM 781 C CA . GLN A 1 107 ? 2.152 3.030 -1.770 1.00 95.56 107 GLN A CA 1
ATOM 782 C C . GLN A 1 107 ? 3.045 1.802 -1.603 1.00 95.56 107 GLN A C 1
ATOM 784 O O . GLN A 1 107 ? 3.297 1.111 -2.583 1.00 95.56 107 GLN A O 1
ATOM 789 N N . HIS A 1 108 ? 3.508 1.526 -0.384 1.00 94.88 108 HIS A N 1
ATOM 790 C CA . HIS A 1 108 ? 4.355 0.375 -0.076 1.00 94.88 108 HIS A CA 1
ATOM 791 C C . HIS A 1 108 ? 3.631 -0.947 -0.348 1.00 94.88 108 HIS A C 1
ATOM 793 O O . HIS A 1 108 ? 4.204 -1.841 -0.967 1.00 94.88 108 HIS A O 1
ATOM 799 N N . ILE A 1 109 ? 2.351 -1.027 0.024 1.00 95.75 109 ILE A N 1
ATOM 800 C CA . ILE A 1 109 ? 1.480 -2.170 -0.278 1.00 95.75 109 ILE A CA 1
ATOM 801 C C . ILE A 1 109 ? 1.285 -2.307 -1.790 1.00 95.75 109 ILE A C 1
ATOM 803 O O . ILE A 1 109 ? 1.587 -3.356 -2.350 1.00 95.75 109 ILE A O 1
ATOM 807 N N . LEU A 1 110 ? 0.873 -1.239 -2.480 1.00 93.19 110 LEU A N 1
ATOM 808 C CA . LEU A 1 110 ? 0.672 -1.278 -3.931 1.00 93.19 110 LEU A CA 1
ATOM 809 C C . LEU A 1 110 ? 1.947 -1.678 -4.683 1.00 93.19 110 LEU A C 1
ATOM 811 O O . LEU A 1 110 ? 1.895 -2.465 -5.622 1.00 93.19 110 LEU A O 1
ATOM 815 N N . ARG A 1 111 ? 3.103 -1.166 -4.250 1.00 94.50 111 ARG A N 1
ATOM 816 C CA . ARG A 1 111 ? 4.407 -1.528 -4.805 1.00 94.50 111 ARG A CA 1
ATOM 817 C C . ARG A 1 111 ? 4.697 -3.021 -4.641 1.00 94.50 111 ARG A C 1
ATOM 819 O O . ARG A 1 111 ? 5.235 -3.607 -5.574 1.00 94.50 111 ARG A O 1
ATOM 826 N N . ALA A 1 112 ? 4.382 -3.614 -3.489 1.00 93.69 112 ALA A N 1
ATOM 827 C CA . ALA A 1 112 ? 4.593 -5.040 -3.242 1.00 93.69 112 ALA A CA 1
ATOM 828 C C . ALA A 1 112 ? 3.773 -5.913 -4.202 1.00 93.69 112 ALA A C 1
ATOM 830 O O . ALA A 1 112 ? 4.329 -6.818 -4.817 1.00 93.69 112 ALA A O 1
ATOM 831 N N . HIS A 1 113 ? 2.491 -5.589 -4.390 1.00 95.19 113 HIS A N 1
ATOM 832 C CA . HIS A 1 113 ? 1.625 -6.301 -5.333 1.00 95.19 113 HIS A CA 1
ATOM 833 C C . HIS A 1 113 ? 2.047 -6.073 -6.792 1.00 95.19 113 HIS A C 1
ATOM 835 O O . HIS A 1 113 ? 2.172 -7.027 -7.551 1.00 95.19 113 HIS A O 1
ATOM 841 N N . LEU A 1 114 ? 2.354 -4.831 -7.182 1.00 91.75 114 LEU A N 1
ATOM 842 C CA . LEU A 1 114 ? 2.774 -4.519 -8.553 1.00 91.75 114 LEU A CA 1
ATOM 843 C C . LEU A 1 114 ? 4.110 -5.177 -8.923 1.00 91.75 114 LEU A C 1
ATOM 845 O O . LEU A 1 114 ? 4.323 -5.528 -10.076 1.00 91.75 114 LEU A O 1
ATOM 849 N N . ALA A 1 115 ? 5.015 -5.356 -7.958 1.00 93.25 115 ALA A N 1
ATOM 850 C CA . ALA A 1 115 ? 6.272 -6.062 -8.184 1.00 93.25 115 ALA A CA 1
ATOM 851 C C . ALA A 1 115 ? 6.087 -7.578 -8.393 1.00 93.25 115 ALA A C 1
ATOM 853 O O . ALA A 1 115 ? 6.984 -8.210 -8.949 1.00 93.25 115 ALA A O 1
ATOM 854 N N . ALA A 1 116 ? 4.955 -8.146 -7.964 1.00 93.06 116 ALA A N 1
ATOM 855 C CA . ALA A 1 116 ? 4.616 -9.555 -8.154 1.00 93.06 116 ALA A CA 1
ATOM 856 C C . ALA A 1 116 ? 3.882 -9.833 -9.481 1.00 93.06 116 ALA A C 1
ATOM 858 O O . ALA A 1 116 ? 3.884 -10.973 -9.936 1.00 93.06 116 ALA A O 1
ATOM 859 N N . ASP A 1 117 ? 3.286 -8.817 -10.117 1.00 93.69 117 ASP A N 1
ATOM 860 C CA . ASP A 1 117 ? 2.483 -8.970 -11.338 1.00 93.69 117 ASP A CA 1
ATOM 861 C C . ASP A 1 117 ? 3.119 -8.241 -12.532 1.00 93.69 117 ASP A C 1
ATOM 863 O O . ASP A 1 117 ? 3.108 -7.009 -12.641 1.00 93.69 117 ASP A O 1
ATOM 867 N N . PHE A 1 118 ? 3.680 -9.020 -13.459 1.00 92.88 118 PHE A N 1
ATOM 868 C CA . PHE A 1 118 ? 4.325 -8.472 -14.648 1.00 92.88 118 PHE A CA 1
ATOM 869 C C . PHE A 1 118 ? 3.348 -7.809 -15.621 1.00 92.88 118 PHE A C 1
ATOM 871 O O . PHE A 1 118 ? 3.697 -6.777 -16.190 1.00 92.88 118 PHE A O 1
ATOM 878 N N . GLU A 1 119 ? 2.164 -8.377 -15.843 1.00 94.69 119 GLU A N 1
ATOM 879 C CA . GLU A 1 119 ? 1.242 -7.890 -16.874 1.00 94.69 119 GLU A CA 1
ATOM 880 C C . GLU A 1 119 ? 0.718 -6.498 -16.503 1.00 94.69 119 GLU A C 1
ATOM 882 O O . GLU A 1 119 ? 0.738 -5.574 -17.321 1.00 94.69 119 GLU A O 1
ATOM 887 N N . VAL A 1 120 ? 0.339 -6.300 -15.235 1.00 89.62 120 VAL A N 1
ATOM 888 C CA . VAL A 1 120 ? -0.075 -4.980 -14.744 1.00 89.62 120 VAL A CA 1
ATOM 889 C C . VAL A 1 120 ? 1.096 -4.000 -14.742 1.00 89.62 120 VAL A C 1
ATOM 891 O O . VAL A 1 120 ? 0.928 -2.841 -15.129 1.00 89.62 120 VAL A O 1
ATOM 894 N N . ALA A 1 121 ? 2.293 -4.440 -14.342 1.00 92.69 121 ALA A N 1
ATOM 895 C CA . ALA A 1 121 ? 3.480 -3.594 -14.381 1.00 92.69 121 ALA A CA 1
ATOM 896 C C . ALA A 1 121 ? 3.821 -3.143 -15.806 1.00 92.69 121 ALA A C 1
ATOM 898 O O . ALA A 1 121 ? 4.092 -1.960 -16.031 1.00 92.69 121 ALA A O 1
ATOM 899 N N . PHE A 1 122 ? 3.790 -4.064 -16.771 1.00 93.31 122 PHE A N 1
ATOM 900 C CA . PHE A 1 122 ? 4.038 -3.780 -18.179 1.00 93.31 122 PHE A CA 1
ATOM 901 C C . PHE A 1 122 ? 3.086 -2.713 -18.698 1.00 93.31 122 PHE A C 1
ATOM 903 O O . PHE A 1 122 ? 3.550 -1.696 -19.214 1.00 93.31 122 PHE A O 1
ATOM 910 N N . ASP A 1 123 ? 1.785 -2.886 -18.478 1.00 90.50 123 ASP A N 1
ATOM 911 C CA . ASP A 1 123 ? 0.782 -1.926 -18.927 1.00 90.50 123 ASP A CA 1
ATOM 912 C C . ASP A 1 123 ? 0.913 -0.569 -18.223 1.00 90.50 123 ASP A C 1
ATOM 914 O O . ASP A 1 123 ? 0.826 0.472 -18.876 1.00 90.50 123 ASP A O 1
ATOM 918 N N . ALA A 1 124 ? 1.181 -0.549 -16.913 1.00 84.56 124 ALA A N 1
ATOM 919 C CA . ALA A 1 124 ? 1.359 0.688 -16.152 1.00 84.56 124 ALA A CA 1
ATOM 920 C C . ALA A 1 124 ? 2.575 1.495 -16.636 1.00 84.56 124 ALA A C 1
ATOM 922 O O . ALA A 1 124 ? 2.498 2.715 -16.815 1.00 84.56 124 ALA A O 1
ATOM 923 N N . MET A 1 125 ? 3.701 0.821 -16.876 1.00 90.50 125 MET A N 1
ATOM 924 C CA . MET A 1 125 ? 4.905 1.456 -17.402 1.00 90.50 125 MET A CA 1
ATOM 925 C C . MET A 1 125 ? 4.717 1.861 -18.867 1.00 90.50 125 MET A C 1
ATOM 927 O O . MET A 1 125 ? 5.063 2.980 -19.229 1.00 90.50 125 MET A O 1
ATOM 931 N N . LEU A 1 126 ? 4.119 1.010 -19.707 1.00 89.06 126 LEU A N 1
ATOM 932 C CA . LEU A 1 126 ? 3.807 1.337 -21.099 1.00 89.06 126 LEU A CA 1
ATOM 933 C C . LEU A 1 126 ? 2.899 2.568 -21.190 1.00 89.06 126 LEU A C 1
ATOM 935 O O . LEU A 1 126 ? 3.176 3.462 -21.985 1.00 89.06 126 LEU A O 1
ATOM 939 N N . TYR A 1 127 ? 1.869 2.655 -20.345 1.00 82.19 127 TYR A N 1
ATOM 940 C CA . TYR A 1 127 ? 1.009 3.832 -20.239 1.00 82.19 127 TYR A CA 1
ATOM 941 C C . TYR A 1 127 ? 1.824 5.091 -19.930 1.00 82.19 127 TYR A C 1
ATOM 943 O O . TYR A 1 127 ? 1.726 6.078 -20.660 1.00 82.19 127 TYR A O 1
ATOM 951 N N . ALA A 1 128 ? 2.669 5.050 -18.893 1.00 81.31 128 ALA A N 1
ATOM 952 C CA . ALA A 1 128 ? 3.502 6.186 -18.501 1.00 81.31 128 ALA A CA 1
ATOM 953 C C . ALA A 1 128 ? 4.471 6.607 -19.620 1.00 81.31 128 ALA A C 1
ATOM 955 O O . ALA A 1 128 ? 4.627 7.798 -19.899 1.00 81.31 128 ALA A O 1
ATOM 956 N N . LEU A 1 129 ? 5.074 5.630 -20.305 1.00 83.88 129 LEU A N 1
ATOM 957 C CA . LEU A 1 129 ? 5.934 5.854 -21.465 1.00 83.88 129 LEU A CA 1
ATOM 958 C C . LEU A 1 129 ? 5.169 6.499 -22.621 1.00 83.88 129 LEU A C 1
ATOM 960 O O . LEU A 1 129 ? 5.653 7.464 -23.206 1.00 83.88 129 LEU A O 1
ATOM 964 N N . CYS A 1 130 ? 3.976 6.002 -22.947 1.00 81.25 130 CYS A N 1
ATOM 965 C CA . CYS A 1 130 ? 3.134 6.560 -23.999 1.00 81.25 130 CYS A CA 1
ATOM 966 C C . CYS A 1 130 ? 2.648 7.973 -23.660 1.00 81.25 130 CYS A C 1
ATOM 968 O O . CYS A 1 130 ? 2.689 8.833 -24.536 1.00 81.25 130 CYS A O 1
ATOM 970 N N . GLU A 1 131 ? 2.242 8.254 -22.417 1.00 74.00 131 GLU A N 1
ATOM 971 C CA . GLU A 1 131 ? 1.885 9.616 -21.996 1.00 74.00 131 GLU A CA 1
ATOM 972 C C . GLU A 1 131 ? 3.059 10.583 -22.154 1.00 74.00 131 GLU A C 1
ATOM 974 O O . GLU A 1 131 ? 2.886 11.682 -22.686 1.00 74.00 131 GLU A O 1
ATOM 979 N N . GLN A 1 132 ? 4.258 10.172 -21.732 1.00 74.38 132 GLN A N 1
ATOM 980 C CA . GLN A 1 132 ? 5.453 11.002 -21.835 1.00 74.38 132 GLN A CA 1
ATOM 981 C C . GLN A 1 132 ? 5.899 11.195 -23.294 1.00 74.38 132 GLN A C 1
ATOM 983 O O . GLN A 1 132 ? 6.245 12.309 -23.678 1.00 74.38 132 GLN A O 1
ATOM 988 N N . ALA A 1 133 ? 5.877 10.134 -24.107 1.00 70.06 133 ALA A N 1
ATOM 989 C CA . ALA A 1 133 ? 6.393 10.143 -25.477 1.00 70.06 133 ALA A CA 1
ATOM 990 C C . ALA A 1 133 ? 5.413 10.720 -26.513 1.00 70.06 133 ALA A C 1
ATOM 992 O O . ALA A 1 133 ? 5.842 11.315 -27.501 1.00 70.06 133 ALA A O 1
ATOM 993 N N . LEU A 1 134 ? 4.103 10.528 -26.326 1.00 73.81 134 LEU A N 1
ATOM 994 C CA . LEU A 1 134 ? 3.060 11.025 -27.237 1.00 73.81 134 LEU A CA 1
ATOM 995 C C . LEU A 1 134 ? 2.472 12.367 -26.773 1.00 73.81 134 LEU A C 1
ATOM 997 O O . LEU A 1 134 ? 1.832 13.072 -27.560 1.00 73.81 134 LEU A O 1
ATOM 1001 N N . GLY A 1 135 ? 2.690 12.740 -25.509 1.00 63.28 135 GLY A N 1
ATOM 1002 C CA . GLY A 1 135 ? 2.399 14.070 -24.991 1.00 63.28 135 GLY A CA 1
ATOM 1003 C C . GLY A 1 135 ? 3.241 15.141 -25.688 1.00 63.28 135 GLY A C 1
ATOM 1004 O O . GLY A 1 135 ? 4.395 14.930 -26.050 1.00 63.28 135 GLY A O 1
ATOM 1005 N N . ARG A 1 136 ? 2.675 16.335 -25.895 1.00 55.41 136 ARG A N 1
ATOM 1006 C CA . ARG A 1 136 ? 3.371 17.453 -26.560 1.00 55.41 136 ARG A CA 1
ATOM 1007 C C . ARG A 1 136 ? 4.333 18.172 -25.604 1.00 55.41 136 ARG A C 1
ATOM 1009 O O . ARG A 1 136 ? 4.176 19.366 -25.367 1.00 55.41 136 ARG A O 1
ATOM 1016 N N . SER A 1 137 ? 5.310 17.457 -25.056 1.00 55.56 137 SER A N 1
ATOM 1017 C CA . SER A 1 137 ? 6.481 18.056 -24.413 1.00 55.56 137 SER A CA 1
ATOM 1018 C C . SER A 1 137 ? 7.686 17.873 -25.320 1.00 55.56 137 SER A C 1
ATOM 1020 O O . SER A 1 137 ? 7.997 16.773 -25.760 1.00 55.56 137 SER A O 1
ATOM 1022 N N . TYR A 1 138 ? 8.350 18.981 -25.626 1.00 49.47 138 TYR A N 1
ATOM 1023 C CA . TYR A 1 138 ? 9.551 18.990 -26.445 1.00 49.47 138 TYR A CA 1
ATOM 1024 C C . TYR A 1 138 ? 10.770 18.864 -25.543 1.00 49.47 138 TYR A C 1
ATOM 1026 O O . TYR A 1 138 ? 11.113 19.838 -24.887 1.00 49.47 138 TYR A O 1
ATOM 1034 N N . ASN A 1 139 ? 11.434 17.712 -25.581 1.00 48.59 139 ASN A N 1
ATOM 1035 C CA . ASN A 1 139 ? 12.873 17.576 -25.375 1.00 48.59 139 ASN A CA 1
ATOM 1036 C C . ASN A 1 139 ? 13.364 16.526 -26.382 1.00 48.59 139 ASN A C 1
ATOM 1038 O O . ASN A 1 139 ? 12.736 15.489 -26.574 1.00 48.59 139 ASN A O 1
ATOM 1042 N N . ASN A 1 140 ? 14.426 16.840 -27.119 1.00 46.31 140 ASN A N 1
ATOM 1043 C CA . ASN A 1 140 ? 14.932 15.993 -28.199 1.00 46.31 140 ASN A CA 1
ATOM 1044 C C . ASN A 1 140 ? 15.735 14.817 -27.618 1.00 46.31 140 ASN A C 1
ATOM 1046 O O . ASN A 1 140 ? 16.941 14.946 -27.410 1.00 46.31 140 ASN A O 1
ATOM 1050 N N . GLU A 1 141 ? 15.071 13.698 -27.334 1.00 54.50 141 GLU A N 1
ATOM 1051 C CA . GLU A 1 141 ? 15.658 12.555 -26.627 1.00 54.50 141 GLU A CA 1
ATOM 1052 C C . GLU A 1 141 ? 15.572 11.255 -27.435 1.00 54.50 141 GLU A C 1
ATOM 1054 O O . GLU A 1 141 ? 14.591 10.993 -28.127 1.00 54.50 141 GLU A O 1
ATOM 1059 N N . ALA A 1 142 ? 16.593 10.403 -27.294 1.00 46.09 142 ALA A N 1
ATOM 1060 C CA . ALA A 1 142 ? 16.560 9.009 -27.748 1.00 46.09 142 ALA A CA 1
ATOM 1061 C C . ALA A 1 142 ? 16.226 8.011 -26.615 1.00 46.09 142 ALA A C 1
ATOM 1063 O O . ALA A 1 142 ? 16.266 6.812 -26.871 1.00 46.09 142 ALA A O 1
ATOM 1064 N N . LEU A 1 143 ? 15.942 8.519 -25.401 1.00 43.59 143 LEU A N 1
ATOM 1065 C CA . LEU A 1 143 ? 15.194 7.969 -24.247 1.00 43.59 143 LEU A CA 1
ATOM 1066 C C . LEU A 1 143 ? 15.670 8.718 -22.978 1.00 43.59 143 LEU A C 1
ATOM 1068 O O . LEU A 1 143 ? 16.828 8.550 -22.602 1.00 43.59 143 LEU A O 1
ATOM 1072 N N . ASP A 1 144 ? 14.820 9.490 -22.289 1.00 58.22 144 ASP A N 1
ATOM 1073 C CA . ASP A 1 144 ? 15.033 9.846 -20.871 1.00 58.22 144 ASP A CA 1
ATOM 1074 C C . ASP A 1 144 ? 13.824 9.432 -20.020 1.00 58.22 144 ASP A C 1
ATOM 1076 O O . ASP A 1 144 ? 12.747 10.034 -20.052 1.00 58.22 144 ASP A O 1
ATOM 1080 N N . ILE A 1 145 ? 14.011 8.358 -19.253 1.00 62.97 145 ILE A N 1
ATOM 1081 C CA . ILE A 1 145 ? 13.038 7.838 -18.292 1.00 62.97 145 ILE A CA 1
ATOM 1082 C C . ILE A 1 145 ? 13.775 7.649 -16.968 1.00 62.97 145 ILE A C 1
ATOM 1084 O O . ILE A 1 145 ? 14.649 6.791 -16.836 1.00 62.97 145 ILE A O 1
ATOM 1088 N N . SER A 1 146 ? 13.407 8.458 -15.975 1.00 68.88 146 SER A N 1
ATOM 1089 C CA . SER A 1 146 ? 13.972 8.424 -14.627 1.00 68.88 146 SER A CA 1
ATOM 1090 C C . SER A 1 146 ? 12.953 7.848 -13.647 1.00 68.88 146 SER A C 1
ATOM 1092 O O . SER A 1 146 ? 11.931 8.472 -13.360 1.00 68.88 146 SER A O 1
ATOM 1094 N N . ILE A 1 147 ? 13.254 6.675 -13.088 1.00 74.25 147 ILE A N 1
ATOM 1095 C CA . ILE A 1 147 ? 12.524 6.142 -11.936 1.00 74.25 147 ILE A CA 1
ATOM 1096 C C . ILE A 1 147 ? 13.115 6.796 -10.689 1.00 74.25 147 ILE A C 1
ATOM 1098 O O . ILE A 1 147 ? 14.290 6.608 -10.376 1.00 74.25 147 ILE A O 1
ATOM 1102 N N . ARG A 1 148 ? 12.305 7.581 -9.974 1.00 79.25 148 ARG A N 1
ATOM 1103 C CA . ARG A 1 148 ? 12.664 8.132 -8.662 1.00 79.25 148 ARG A CA 1
ATOM 1104 C C . ARG A 1 148 ? 11.844 7.409 -7.602 1.00 79.25 148 ARG A C 1
ATOM 1106 O O . ARG A 1 148 ? 10.684 7.783 -7.417 1.00 79.25 148 ARG A O 1
ATOM 1113 N N . PRO A 1 149 ? 12.420 6.400 -6.923 1.00 81.06 149 PRO A N 1
ATOM 1114 C CA . PRO A 1 149 ? 11.724 5.704 -5.858 1.00 81.06 149 PRO A CA 1
ATOM 1115 C C . PRO A 1 149 ? 11.206 6.693 -4.824 1.00 81.06 149 PRO A C 1
ATOM 1117 O O . PRO A 1 149 ? 11.948 7.573 -4.375 1.00 81.06 149 PRO A O 1
ATOM 1120 N N . PHE A 1 150 ? 9.944 6.546 -4.436 1.00 84.25 150 PHE A N 1
ATOM 1121 C CA . PHE A 1 150 ? 9.429 7.287 -3.297 1.00 84.25 150 PHE A CA 1
ATOM 1122 C C . PHE A 1 150 ? 10.183 6.876 -2.023 1.00 84.25 150 PHE A C 1
ATOM 1124 O O . PHE A 1 150 ? 10.380 5.691 -1.758 1.00 84.25 150 PHE A O 1
ATOM 1131 N N . GLN A 1 151 ? 10.608 7.864 -1.235 1.00 83.88 151 GLN A N 1
ATOM 1132 C CA . GLN A 1 151 ? 11.285 7.661 0.043 1.00 83.88 151 GLN A CA 1
ATOM 1133 C C . GLN A 1 151 ? 10.423 8.256 1.156 1.00 83.88 151 GLN A C 1
ATOM 1135 O O . GLN A 1 151 ? 10.312 9.476 1.280 1.00 83.88 151 GLN A O 1
ATOM 1140 N N . ALA A 1 152 ? 9.799 7.391 1.957 1.00 83.88 152 ALA A N 1
ATOM 1141 C CA . ALA A 1 152 ? 9.029 7.812 3.122 1.00 83.88 152 ALA A CA 1
ATOM 1142 C C . ALA A 1 152 ? 9.967 8.256 4.253 1.00 83.88 152 ALA A C 1
ATOM 1144 O O . ALA A 1 152 ? 10.919 7.554 4.591 1.00 83.88 152 ALA A O 1
ATOM 1145 N N . GLN A 1 153 ? 9.674 9.393 4.884 1.00 83.06 153 GLN A N 1
ATOM 1146 C CA . GLN A 1 153 ? 10.562 9.983 5.891 1.00 83.06 153 GLN A CA 1
ATOM 1147 C C . GLN A 1 153 ? 10.703 9.126 7.162 1.00 83.06 153 GLN A C 1
ATOM 1149 O O . GLN A 1 153 ? 11.771 9.101 7.761 1.00 83.06 153 GLN A O 1
ATOM 1154 N N . ASN A 1 154 ? 9.656 8.377 7.526 1.00 82.56 154 ASN A N 1
ATOM 1155 C CA . ASN A 1 154 ? 9.635 7.449 8.663 1.00 82.56 154 ASN A CA 1
ATOM 1156 C C . ASN A 1 154 ? 9.592 5.977 8.217 1.00 82.56 154 ASN A C 1
ATOM 1158 O O . ASN A 1 154 ? 9.014 5.138 8.908 1.00 82.56 154 ASN A O 1
ATOM 1162 N N . ARG A 1 155 ? 10.171 5.654 7.051 1.00 82.69 155 ARG A N 1
ATOM 1163 C CA . ARG A 1 155 ? 10.117 4.311 6.445 1.00 82.69 155 ARG A CA 1
ATOM 1164 C C . ARG A 1 155 ? 10.445 3.186 7.429 1.00 82.69 155 ARG A C 1
ATOM 1166 O O . ARG A 1 155 ? 9.725 2.197 7.468 1.00 82.69 155 ARG A O 1
ATOM 1173 N N . GLU A 1 156 ? 11.511 3.343 8.210 1.00 84.94 156 GLU A N 1
ATOM 1174 C CA . GLU A 1 156 ? 11.984 2.317 9.151 1.00 84.94 156 GLU A CA 1
ATOM 1175 C C . GLU A 1 156 ? 10.930 1.958 10.203 1.00 84.94 156 GLU A C 1
ATOM 1177 O O . GLU A 1 156 ? 10.826 0.806 10.598 1.00 84.94 156 GLU A O 1
ATOM 1182 N N . VAL A 1 157 ? 10.108 2.923 10.617 1.00 86.31 157 VAL A N 1
ATOM 1183 C CA . VAL A 1 157 ? 9.025 2.697 11.582 1.00 86.31 157 VAL A CA 1
ATOM 1184 C C . VAL A 1 157 ? 7.766 2.191 10.884 1.00 86.31 157 VAL A C 1
ATOM 1186 O O . VAL A 1 157 ? 7.083 1.318 11.406 1.00 86.31 157 VAL A O 1
ATOM 1189 N N . LEU A 1 158 ? 7.440 2.742 9.713 1.00 85.62 158 LEU A N 1
ATOM 1190 C CA . LEU A 1 158 ? 6.188 2.441 9.016 1.00 85.62 158 LEU A CA 1
ATOM 1191 C C . LEU A 1 158 ? 6.183 1.061 8.358 1.00 85.62 158 LEU A C 1
ATOM 1193 O O . LEU A 1 158 ? 5.128 0.443 8.269 1.00 85.62 158 LEU A O 1
ATOM 1197 N N . HIS A 1 159 ? 7.324 0.616 7.829 1.00 87.31 159 HIS A N 1
ATOM 1198 C CA . HIS A 1 159 ? 7.389 -0.572 6.973 1.00 87.31 159 HIS A CA 1
ATOM 1199 C C . HIS A 1 159 ? 8.014 -1.782 7.683 1.00 87.31 159 HIS A C 1
ATOM 1201 O O . HIS A 1 159 ? 7.980 -2.882 7.127 1.00 87.31 159 HIS A O 1
ATOM 1207 N N . SER A 1 160 ? 8.558 -1.609 8.894 1.00 86.94 160 SER A N 1
ATOM 1208 C CA . SER A 1 160 ? 9.152 -2.703 9.672 1.00 86.94 160 SER A CA 1
ATOM 1209 C C . SER A 1 160 ? 8.144 -3.824 9.912 1.00 86.94 160 SER A C 1
ATOM 1211 O O . SER A 1 160 ? 7.050 -3.573 10.407 1.00 86.94 160 SER A O 1
ATOM 1213 N N . ASP A 1 161 ? 8.545 -5.055 9.586 1.00 87.25 161 ASP A N 1
ATOM 1214 C CA . ASP A 1 161 ? 7.786 -6.296 9.814 1.00 87.25 161 ASP A CA 1
ATOM 1215 C C . ASP A 1 161 ? 6.370 -6.331 9.195 1.00 87.25 161 ASP A C 1
ATOM 1217 O O . ASP A 1 161 ? 5.522 -7.145 9.558 1.00 87.25 161 ASP A O 1
ATOM 1221 N N . THR A 1 162 ? 6.104 -5.464 8.215 1.00 91.31 162 THR A N 1
ATOM 1222 C CA . THR A 1 162 ? 4.825 -5.451 7.491 1.00 91.31 162 THR A CA 1
ATOM 1223 C C . THR A 1 162 ? 4.746 -6.587 6.472 1.00 91.31 162 THR A C 1
ATOM 1225 O O . THR A 1 162 ? 5.760 -7.004 5.908 1.00 91.31 162 THR A O 1
ATOM 1228 N N . VAL A 1 163 ? 3.527 -7.046 6.167 1.00 93.00 163 VAL A N 1
ATOM 1229 C CA . VAL A 1 163 ? 3.277 -8.059 5.122 1.00 93.00 163 VAL A CA 1
ATOM 1230 C C . VAL A 1 163 ? 3.871 -7.612 3.783 1.00 93.00 163 VAL A C 1
ATOM 1232 O O . VAL A 1 163 ? 4.642 -8.344 3.171 1.00 93.00 163 VAL A O 1
ATOM 1235 N N . ALA A 1 164 ? 3.615 -6.364 3.384 1.00 92.75 164 ALA A N 1
ATOM 1236 C CA . ALA A 1 164 ? 4.155 -5.795 2.152 1.00 92.75 164 ALA A CA 1
ATOM 1237 C C . ALA A 1 164 ? 5.695 -5.722 2.134 1.00 92.75 164 ALA A C 1
ATOM 1239 O O . ALA A 1 164 ? 6.304 -5.902 1.081 1.00 92.75 164 ALA A O 1
ATOM 1240 N N . GLN A 1 165 ? 6.350 -5.487 3.281 1.00 93.62 165 GLN A N 1
ATOM 1241 C CA . GLN A 1 165 ? 7.815 -5.531 3.361 1.00 93.62 165 GLN A CA 1
ATOM 1242 C C . GLN A 1 165 ? 8.342 -6.955 3.159 1.00 93.62 165 GLN A C 1
ATOM 1244 O O . GLN A 1 165 ? 9.260 -7.132 2.366 1.00 93.62 165 GLN A O 1
ATOM 1249 N N . LYS A 1 166 ? 7.728 -7.961 3.794 1.00 93.31 166 LYS A N 1
ATOM 1250 C CA . LYS A 1 166 ? 8.086 -9.379 3.606 1.00 93.31 166 LYS A CA 1
ATOM 1251 C C . LYS A 1 166 ? 7.892 -9.829 2.157 1.00 93.31 166 LYS A C 1
ATOM 1253 O O . LYS A 1 166 ? 8.757 -10.498 1.603 1.00 93.31 166 LYS A O 1
ATOM 1258 N N . MET A 1 167 ? 6.791 -9.411 1.525 1.00 94.94 167 MET A N 1
ATOM 1259 C CA . MET A 1 167 ? 6.539 -9.654 0.100 1.00 94.94 167 MET A CA 1
ATOM 1260 C C . MET A 1 167 ? 7.647 -9.058 -0.771 1.00 94.94 167 MET A C 1
ATOM 1262 O O . MET A 1 167 ? 8.196 -9.746 -1.625 1.00 94.94 167 MET A O 1
ATOM 1266 N N . LEU A 1 168 ? 8.015 -7.793 -0.539 1.00 94.50 168 LEU A N 1
ATOM 1267 C CA . LEU A 1 168 ? 9.082 -7.142 -1.299 1.00 94.50 168 LEU A CA 1
ATOM 1268 C C . LEU A 1 168 ? 10.447 -7.791 -1.069 1.00 94.50 168 LEU A C 1
ATOM 1270 O O . LEU A 1 168 ? 11.193 -7.944 -2.026 1.00 94.50 168 LEU A O 1
ATOM 1274 N N . GLU A 1 169 ? 10.771 -8.196 0.156 1.00 94.44 169 GLU A N 1
ATOM 1275 C CA . GLU A 1 169 ? 12.019 -8.908 0.452 1.00 94.44 169 GLU A CA 1
ATOM 1276 C C . GLU A 1 169 ? 12.090 -10.257 -0.272 1.00 94.44 169 GLU A C 1
ATOM 1278 O O . GLU A 1 169 ? 13.123 -10.577 -0.857 1.00 94.44 169 GLU A O 1
ATOM 1283 N N . ALA A 1 170 ? 10.993 -11.020 -0.286 1.00 93.31 170 ALA A N 1
ATOM 1284 C CA . ALA A 1 170 ? 10.917 -12.284 -1.014 1.00 93.31 170 ALA A CA 1
ATOM 1285 C C . ALA A 1 170 ? 11.082 -12.080 -2.531 1.00 93.31 170 ALA A C 1
ATOM 1287 O O . ALA A 1 170 ? 11.856 -12.790 -3.173 1.00 93.31 170 ALA A O 1
ATOM 1288 N N . LEU A 1 171 ? 10.410 -11.070 -3.096 1.00 93.69 171 LEU A N 1
ATOM 1289 C CA . LEU A 1 171 ? 10.532 -10.723 -4.514 1.00 93.69 171 LEU A CA 1
ATOM 1290 C C . LEU A 1 171 ? 11.952 -10.263 -4.863 1.00 93.69 171 LEU A C 1
ATOM 1292 O O . LEU A 1 171 ? 12.490 -10.702 -5.874 1.00 93.69 171 LEU A O 1
ATOM 1296 N N . GLU A 1 172 ? 12.576 -9.427 -4.026 1.00 94.94 172 GLU A N 1
ATOM 1297 C CA . GLU A 1 172 ? 13.943 -8.927 -4.226 1.00 94.94 172 GLU A CA 1
ATOM 1298 C C . GLU A 1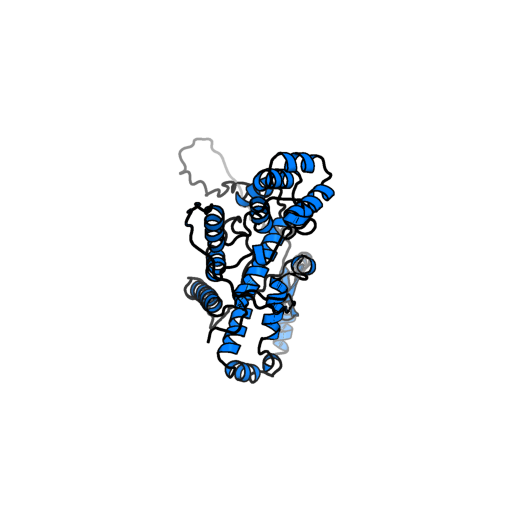 172 ? 14.970 -10.062 -4.241 1.00 94.94 172 GLU A C 1
ATOM 1300 O O . GLU A 1 172 ? 15.837 -10.100 -5.113 1.00 94.94 172 GLU A O 1
ATOM 1305 N N . GLN A 1 173 ? 14.843 -11.016 -3.314 1.00 94.00 173 GLN A N 1
ATOM 1306 C CA . GLN A 1 173 ? 15.704 -12.200 -3.241 1.00 94.00 173 GLN A CA 1
ATOM 1307 C C . GLN A 1 173 ? 15.573 -13.099 -4.478 1.00 94.00 173 GLN A C 1
ATOM 1309 O O . GLN A 1 173 ? 16.539 -13.759 -4.858 1.00 94.00 173 GLN A O 1
ATOM 1314 N N . GLY A 1 174 ? 14.402 -13.108 -5.123 1.00 92.12 174 GLY A N 1
ATOM 1315 C CA . GLY A 1 174 ? 14.146 -13.854 -6.356 1.00 92.12 174 GLY A CA 1
ATOM 1316 C C . GLY A 1 174 ? 14.685 -13.195 -7.632 1.00 92.12 174 GLY A C 1
ATOM 1317 O O . GLY A 1 174 ? 14.643 -13.808 -8.701 1.00 92.12 174 GLY A O 1
ATOM 1318 N N . LEU A 1 175 ? 15.192 -11.958 -7.570 1.00 96.88 175 LEU A N 1
ATOM 1319 C CA . LEU A 1 175 ? 15.659 -11.248 -8.759 1.00 96.88 175 LEU A CA 1
ATOM 1320 C C . LEU A 1 175 ? 17.020 -11.764 -9.236 1.00 96.88 175 LEU A C 1
ATOM 1322 O O . LEU A 1 175 ? 18.022 -11.725 -8.520 1.00 96.88 175 LEU A O 1
ATOM 1326 N N . ALA A 1 176 ? 17.095 -12.124 -10.519 1.00 95.81 176 ALA A N 1
ATOM 1327 C CA . ALA A 1 176 ? 18.360 -12.405 -11.188 1.00 95.81 176 ALA A CA 1
ATOM 1328 C C . ALA A 1 176 ? 19.178 -11.109 -11.330 1.00 95.81 176 ALA A C 1
ATOM 1330 O O . ALA A 1 176 ? 18.971 -10.342 -12.271 1.00 95.81 176 ALA A O 1
ATOM 1331 N N . THR A 1 177 ? 20.095 -10.856 -10.393 1.00 96.81 177 THR A N 1
ATOM 1332 C CA . THR A 1 177 ? 20.854 -9.594 -10.277 1.00 96.81 177 THR A CA 1
ATOM 1333 C C . THR A 1 177 ? 22.363 -9.743 -10.471 1.00 96.81 177 THR A C 1
ATOM 1335 O O . THR A 1 177 ? 23.059 -8.732 -10.551 1.00 96.81 177 THR A O 1
ATOM 1338 N N . ASP A 1 178 ? 22.877 -10.965 -10.653 1.00 95.44 178 ASP A N 1
ATOM 1339 C CA . ASP A 1 178 ? 24.316 -11.243 -10.830 1.00 95.44 178 ASP A CA 1
ATOM 1340 C C . ASP A 1 178 ? 24.967 -10.387 -11.929 1.00 95.44 178 ASP A C 1
ATOM 1342 O O . ASP A 1 178 ? 26.109 -9.934 -11.800 1.00 95.44 178 ASP A O 1
ATOM 1346 N N . TRP A 1 179 ? 24.213 -10.102 -12.997 1.00 96.31 179 TRP A N 1
ATOM 1347 C CA . TRP A 1 179 ? 24.659 -9.288 -14.128 1.00 96.31 179 TRP A CA 1
ATOM 1348 C C . TRP A 1 179 ? 25.038 -7.853 -13.740 1.00 96.31 179 TRP A C 1
ATOM 1350 O O . TRP A 1 179 ? 25.836 -7.246 -14.449 1.00 96.31 179 TRP A O 1
ATOM 1360 N N . ILE A 1 180 ? 24.518 -7.306 -12.634 1.00 94.75 180 ILE A N 1
ATOM 1361 C CA . ILE A 1 180 ? 24.801 -5.934 -12.175 1.00 94.75 180 ILE A CA 1
ATOM 1362 C C . ILE A 1 180 ? 26.289 -5.755 -11.853 1.00 94.75 180 ILE A C 1
ATOM 1364 O O . ILE A 1 180 ? 26.836 -4.672 -12.054 1.00 94.75 180 ILE A O 1
ATOM 1368 N N . THR A 1 181 ? 26.946 -6.815 -11.380 1.00 93.94 181 THR A N 1
ATOM 1369 C CA . THR A 1 181 ? 28.357 -6.788 -10.961 1.00 93.94 181 THR A CA 1
ATOM 1370 C C . THR A 1 181 ? 29.348 -6.863 -12.124 1.00 93.94 181 THR A C 1
ATOM 1372 O O . THR A 1 181 ? 30.542 -6.646 -11.926 1.00 93.94 181 THR A O 1
ATOM 1375 N N . LEU A 1 182 ? 28.873 -7.169 -13.335 1.00 94.00 182 LEU A N 1
ATOM 1376 C CA . LEU A 1 182 ? 29.711 -7.251 -14.526 1.00 94.00 182 LEU A CA 1
ATOM 1377 C C . LEU A 1 182 ? 30.023 -5.852 -15.079 1.00 94.00 182 LEU A C 1
ATOM 1379 O O . LEU A 1 182 ? 29.242 -4.907 -14.947 1.00 94.00 182 LEU A O 1
ATOM 1383 N N . GLU A 1 183 ? 31.152 -5.738 -15.772 1.00 92.25 183 GLU A N 1
ATOM 1384 C CA . GLU A 1 183 ? 31.523 -4.511 -16.476 1.00 92.25 183 GLU A CA 1
ATOM 1385 C C . GLU A 1 183 ? 30.600 -4.225 -17.669 1.00 92.25 183 GLU A C 1
ATOM 1387 O O . GLU A 1 183 ? 29.907 -5.101 -18.192 1.00 92.25 183 GLU A O 1
ATOM 1392 N N . LYS A 1 184 ? 30.580 -2.967 -18.113 1.00 86.25 184 LYS A N 1
ATOM 1393 C CA . LYS A 1 184 ? 29.854 -2.576 -19.328 1.00 86.25 184 LYS A CA 1
ATOM 1394 C C . LYS A 1 184 ? 30.708 -2.901 -20.565 1.00 86.25 184 LYS A C 1
ATOM 1396 O O . LYS A 1 184 ? 31.870 -2.500 -20.587 1.00 86.25 184 LYS A O 1
ATOM 1401 N N . PRO A 1 185 ? 30.136 -3.464 -21.648 1.00 91.62 185 PRO A N 1
ATOM 1402 C CA . PRO A 1 185 ? 28.720 -3.783 -21.875 1.00 91.62 185 PRO A CA 1
ATOM 1403 C C . PRO A 1 185 ? 28.328 -5.229 -21.513 1.00 91.62 185 PRO A C 1
ATOM 1405 O O . PRO A 1 185 ? 27.225 -5.664 -21.854 1.00 91.62 185 PRO A O 1
ATOM 1408 N N . GLU A 1 186 ? 29.218 -6.010 -20.902 1.00 91.88 186 GLU A N 1
ATOM 1409 C CA . GLU A 1 186 ? 28.982 -7.411 -20.544 1.00 91.88 186 GLU A CA 1
ATOM 1410 C C . GLU A 1 186 ? 27.760 -7.572 -19.632 1.00 91.88 186 GLU A C 1
ATOM 1412 O O . GLU A 1 186 ? 26.961 -8.478 -19.868 1.00 91.88 186 GLU A O 1
ATOM 1417 N N . ASN A 1 187 ? 27.540 -6.655 -18.685 1.00 88.19 187 ASN A N 1
ATOM 1418 C CA . ASN A 1 187 ? 26.329 -6.614 -17.863 1.00 88.19 187 ASN A CA 1
ATOM 1419 C C . ASN A 1 187 ? 25.039 -6.542 -18.690 1.00 88.19 187 ASN A C 1
ATOM 1421 O O . ASN A 1 187 ? 24.091 -7.283 -18.440 1.00 88.19 187 ASN A O 1
ATOM 1425 N N . PHE A 1 188 ? 25.015 -5.699 -19.721 1.00 86.50 188 PHE A N 1
ATOM 1426 C CA . PHE A 1 188 ? 23.870 -5.537 -20.605 1.00 86.50 188 PHE A CA 1
ATOM 1427 C C . PHE A 1 188 ? 23.637 -6.794 -21.443 1.00 86.50 188 PHE A C 1
ATOM 1429 O O . PHE A 1 188 ? 22.496 -7.232 -21.591 1.00 86.50 188 PHE A O 1
ATOM 1436 N N . ARG A 1 189 ? 24.708 -7.411 -21.964 1.00 91.88 189 ARG A N 1
ATOM 1437 C CA . ARG A 1 189 ? 24.599 -8.683 -22.696 1.00 91.88 189 ARG A CA 1
ATOM 1438 C C . ARG A 1 189 ? 24.079 -9.803 -21.792 1.00 91.88 189 ARG A C 1
ATOM 1440 O O . ARG A 1 189 ? 23.193 -10.539 -22.215 1.00 91.88 189 ARG A O 1
ATOM 1447 N N . ALA A 1 190 ? 24.591 -9.900 -20.565 1.00 95.00 190 ALA A N 1
ATOM 1448 C CA . ALA A 1 190 ? 24.173 -10.898 -19.584 1.00 95.00 190 ALA A CA 1
ATOM 1449 C C . ALA A 1 190 ? 22.699 -10.724 -19.188 1.00 95.00 190 ALA A C 1
ATOM 1451 O O . ALA A 1 190 ? 21.939 -11.684 -19.270 1.00 95.00 190 ALA A O 1
ATOM 1452 N N . MET A 1 191 ? 22.269 -9.498 -18.867 1.00 96.50 191 MET A N 1
ATOM 1453 C CA . MET A 1 191 ? 20.863 -9.182 -18.584 1.00 96.50 191 MET A CA 1
ATOM 1454 C C . MET A 1 191 ? 19.957 -9.514 -19.779 1.00 96.50 191 MET A C 1
ATOM 1456 O O . MET A 1 191 ? 18.920 -10.155 -19.626 1.00 96.50 191 MET A O 1
ATOM 1460 N N . SER A 1 192 ? 20.369 -9.147 -20.997 1.00 94.31 192 SER A N 1
ATOM 1461 C CA . SER A 1 192 ? 19.582 -9.396 -22.214 1.00 94.31 192 SER A CA 1
ATOM 1462 C C . SER A 1 192 ? 19.362 -10.889 -22.485 1.00 94.31 192 SER A C 1
ATOM 1464 O O . SER A 1 192 ? 18.298 -11.274 -22.986 1.00 94.31 192 SER A O 1
ATOM 1466 N N . ALA A 1 193 ? 20.355 -11.716 -22.142 1.00 96.75 193 ALA A N 1
ATOM 1467 C CA . ALA A 1 193 ? 20.340 -13.167 -22.300 1.00 96.75 193 ALA A CA 1
ATOM 1468 C C . ALA A 1 193 ? 19.547 -13.908 -21.208 1.00 96.75 193 ALA A C 1
ATOM 1470 O O . ALA A 1 193 ? 19.365 -15.120 -21.326 1.00 96.75 193 ALA A O 1
ATOM 1471 N N . LEU A 1 194 ? 19.059 -13.213 -20.171 1.00 97.69 194 LEU A N 1
ATOM 1472 C CA . LEU A 1 194 ? 18.210 -13.822 -19.151 1.00 97.69 194 LEU A CA 1
ATOM 1473 C C . LEU A 1 194 ? 16.926 -14.415 -19.767 1.00 97.69 194 LEU A C 1
ATOM 1475 O O . LEU A 1 194 ? 16.390 -13.857 -20.739 1.00 97.69 194 LEU A O 1
ATOM 1479 N N . PRO A 1 195 ? 16.385 -15.501 -19.177 1.00 97.69 195 PRO A N 1
ATOM 1480 C CA . PRO A 1 195 ? 15.054 -15.999 -19.507 1.00 97.69 195 PRO A CA 1
ATOM 1481 C C . PRO A 1 195 ? 13.999 -14.895 -19.407 1.00 97.69 195 PRO A C 1
ATOM 1483 O O . PRO A 1 195 ? 14.133 -13.963 -18.609 1.00 97.69 195 PRO A O 1
ATOM 1486 N N . ILE A 1 196 ? 12.931 -15.001 -20.201 1.00 96.56 196 ILE A N 1
ATOM 1487 C CA . ILE A 1 196 ? 11.889 -13.967 -20.234 1.00 96.56 196 ILE A CA 1
ATOM 1488 C C . ILE A 1 196 ? 11.268 -13.734 -18.852 1.00 96.56 196 ILE A C 1
ATOM 1490 O O . ILE A 1 196 ? 11.176 -12.583 -18.446 1.00 96.56 196 ILE A O 1
ATOM 1494 N N . ALA A 1 197 ? 11.002 -14.798 -18.088 1.00 96.06 197 ALA A N 1
ATOM 1495 C CA . ALA A 1 197 ? 10.458 -14.714 -16.732 1.00 96.06 197 ALA A CA 1
ATOM 1496 C C . ALA A 1 197 ? 11.340 -13.881 -15.781 1.00 96.06 197 ALA A C 1
ATOM 1498 O O . ALA A 1 197 ? 10.845 -13.032 -15.046 1.00 96.06 197 ALA A O 1
ATOM 1499 N N . ALA A 1 198 ? 12.666 -14.038 -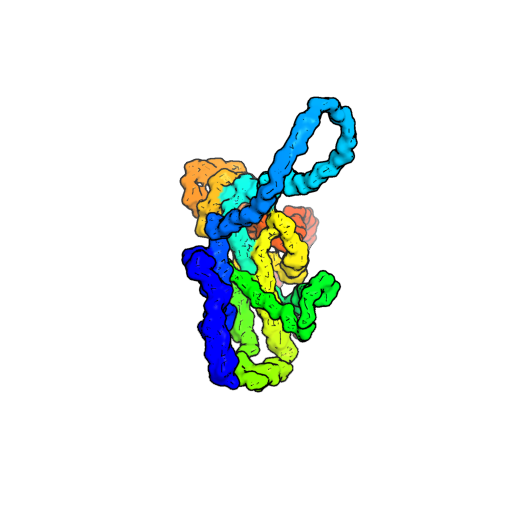15.851 1.00 96.69 198 ALA A N 1
ATOM 1500 C CA . ALA A 1 198 ? 13.588 -13.248 -15.035 1.00 96.69 198 ALA A CA 1
ATOM 1501 C C . ALA A 1 198 ? 13.581 -11.762 -15.436 1.00 96.69 198 ALA A C 1
ATOM 1503 O O . ALA A 1 198 ? 13.637 -10.882 -14.578 1.00 96.69 198 ALA A O 1
ATOM 1504 N N . LYS A 1 199 ? 13.466 -11.465 -16.738 1.00 97.00 199 LYS A N 1
ATOM 1505 C CA . LYS A 1 199 ? 13.319 -10.082 -17.222 1.00 97.00 199 LYS A CA 1
ATOM 1506 C C . LYS A 1 199 ? 11.978 -9.474 -16.814 1.00 97.00 199 LYS A C 1
ATOM 1508 O O . LYS A 1 199 ? 11.945 -8.300 -16.461 1.00 97.00 199 LYS A O 1
ATOM 1513 N N . GLN A 1 200 ? 10.905 -10.262 -16.828 1.00 97.12 200 GLN A N 1
ATOM 1514 C CA . GLN A 1 200 ? 9.578 -9.855 -16.369 1.00 97.12 200 GLN A CA 1
ATOM 1515 C C . GLN A 1 200 ? 9.588 -9.506 -14.874 1.00 97.12 200 GLN A C 1
ATOM 1517 O O . GLN A 1 200 ? 9.121 -8.431 -14.508 1.00 97.12 200 GLN A O 1
ATOM 1522 N N . ALA A 1 201 ? 10.218 -10.329 -14.030 1.00 95.88 201 ALA A N 1
ATOM 1523 C CA . ALA A 1 201 ? 10.370 -10.045 -12.600 1.00 95.88 201 ALA A CA 1
ATOM 1524 C C . ALA A 1 201 ? 11.173 -8.754 -12.338 1.00 95.88 201 ALA A C 1
ATOM 1526 O O . ALA A 1 201 ? 10.746 -7.891 -11.571 1.00 95.88 201 ALA A O 1
ATOM 1527 N N . LEU A 1 202 ? 12.303 -8.567 -13.036 1.00 96.31 202 LEU A N 1
ATOM 1528 C CA . LEU A 1 202 ? 13.090 -7.326 -12.962 1.00 96.31 202 LEU A CA 1
ATOM 1529 C C . LEU A 1 202 ? 12.269 -6.100 -13.391 1.00 96.31 202 LEU A C 1
ATOM 1531 O O . LEU A 1 202 ? 12.366 -5.036 -12.776 1.00 96.31 202 LEU A O 1
ATOM 1535 N N . PHE A 1 203 ? 11.459 -6.247 -14.440 1.00 96.12 203 PHE A N 1
ATOM 1536 C CA . PHE A 1 203 ? 10.599 -5.188 -14.952 1.00 96.12 203 PHE A CA 1
ATOM 1537 C C . PHE A 1 203 ? 9.493 -4.813 -13.956 1.00 96.12 203 PHE A C 1
ATOM 1539 O O . PHE A 1 203 ? 9.288 -3.625 -13.689 1.00 96.12 203 PHE A O 1
ATOM 1546 N N . ALA A 1 204 ? 8.805 -5.805 -13.385 1.00 96.19 204 ALA A N 1
ATOM 1547 C CA . ALA A 1 204 ? 7.751 -5.594 -12.396 1.00 96.19 204 ALA A CA 1
ATOM 1548 C C . ALA A 1 204 ? 8.298 -4.891 -11.146 1.00 96.19 204 ALA A C 1
ATOM 1550 O O . ALA A 1 204 ? 7.776 -3.853 -10.730 1.00 96.19 204 ALA A O 1
ATOM 1551 N N . TRP A 1 205 ? 9.435 -5.367 -10.627 1.00 94.94 205 TRP A N 1
ATOM 1552 C CA . TRP A 1 205 ? 10.141 -4.736 -9.511 1.00 94.94 205 TRP A CA 1
ATOM 1553 C C . TRP A 1 205 ? 10.489 -3.267 -9.780 1.00 94.94 205 TRP A C 1
ATOM 1555 O O . TRP A 1 205 ? 10.199 -2.387 -8.961 1.00 94.94 205 TRP A O 1
ATOM 1565 N N . ALA A 1 206 ? 11.092 -2.983 -10.939 1.00 93.06 206 ALA A N 1
ATOM 1566 C CA . ALA A 1 206 ? 11.462 -1.625 -11.325 1.00 93.06 206 ALA A CA 1
ATOM 1567 C C . ALA A 1 206 ? 10.230 -0.719 -11.480 1.00 93.06 206 ALA A C 1
ATOM 1569 O O . ALA A 1 206 ? 10.249 0.431 -11.044 1.00 93.06 206 ALA A O 1
ATOM 1570 N N . THR A 1 207 ? 9.137 -1.240 -12.036 1.00 93.50 207 THR A N 1
ATOM 1571 C CA . THR A 1 207 ? 7.875 -0.502 -12.178 1.00 93.50 207 THR A CA 1
ATOM 1572 C C . THR A 1 207 ? 7.255 -0.178 -10.821 1.00 93.50 207 THR A C 1
ATOM 1574 O O . THR A 1 207 ? 6.824 0.954 -10.600 1.00 93.50 207 THR A O 1
ATOM 1577 N N . GLY A 1 208 ? 7.301 -1.111 -9.866 1.00 90.81 208 GLY A N 1
ATOM 1578 C CA . GLY A 1 208 ? 6.867 -0.880 -8.487 1.00 90.81 208 GLY A CA 1
ATOM 1579 C C . GLY A 1 208 ? 7.565 0.313 -7.819 1.00 90.81 208 GLY A C 1
ATOM 1580 O O . GLY A 1 208 ? 6.944 1.051 -7.052 1.00 90.81 208 GLY A O 1
ATOM 1581 N N . LEU A 1 209 ? 8.840 0.567 -8.141 1.00 89.75 209 LEU A N 1
ATOM 1582 C CA . LEU A 1 209 ? 9.578 1.736 -7.641 1.00 89.75 209 LEU A CA 1
ATOM 1583 C C . LEU A 1 209 ? 9.040 3.071 -8.183 1.00 89.75 209 LEU A C 1
ATOM 1585 O O . LEU A 1 209 ? 9.254 4.105 -7.553 1.00 89.75 209 LEU A O 1
ATOM 1589 N N . ALA A 1 210 ? 8.352 3.076 -9.326 1.00 90.12 210 ALA A N 1
ATOM 1590 C CA . ALA A 1 210 ? 7.820 4.288 -9.947 1.00 90.12 210 ALA A CA 1
ATOM 1591 C C . ALA A 1 210 ? 6.473 4.745 -9.352 1.00 90.12 210 ALA A C 1
ATOM 1593 O O . ALA A 1 210 ? 6.036 5.871 -9.611 1.00 90.12 210 ALA A O 1
ATOM 1594 N N . VAL A 1 211 ? 5.815 3.901 -8.548 1.00 90.06 211 VAL A N 1
ATOM 1595 C CA . VAL A 1 211 ? 4.510 4.202 -7.946 1.00 90.06 211 VAL A CA 1
ATOM 1596 C C . VAL A 1 211 ? 4.630 5.380 -6.978 1.00 90.06 211 VAL A C 1
ATOM 1598 O O . VAL A 1 211 ? 5.369 5.331 -5.992 1.00 90.06 211 VAL A O 1
ATOM 1601 N N . LYS A 1 212 ? 3.861 6.441 -7.240 1.00 90.62 212 LYS A N 1
ATOM 1602 C CA . LYS A 1 212 ? 3.781 7.620 -6.369 1.00 90.62 212 LYS A CA 1
ATOM 1603 C C . LYS A 1 212 ? 2.826 7.372 -5.197 1.00 90.62 212 LYS A C 1
ATOM 1605 O O . LYS A 1 212 ? 1.813 6.697 -5.372 1.00 90.62 212 LYS A O 1
ATOM 1610 N N . PRO A 1 213 ? 3.097 7.948 -4.018 1.00 92.31 213 PRO A N 1
ATOM 1611 C CA . PRO A 1 213 ? 2.204 7.827 -2.878 1.00 92.31 213 PRO A CA 1
ATOM 1612 C C . PRO A 1 213 ? 0.981 8.736 -3.026 1.00 92.31 213 PRO A C 1
ATOM 1614 O O . PRO A 1 213 ? 1.109 9.912 -3.367 1.00 92.31 213 PRO A O 1
ATOM 1617 N N . GLN A 1 214 ? -0.203 8.198 -2.744 1.00 92.94 214 GLN A N 1
ATOM 1618 C CA . GLN A 1 214 ? -1.459 8.951 -2.701 1.00 92.94 214 GLN A CA 1
ATOM 1619 C C . GLN A 1 214 ? -2.478 8.246 -1.808 1.00 92.94 214 GLN A C 1
ATOM 1621 O O . GLN A 1 214 ? -2.425 7.027 -1.672 1.00 92.94 214 GLN A O 1
ATOM 1626 N N . LEU A 1 215 ? -3.427 8.998 -1.256 1.00 93.81 215 LEU A N 1
ATOM 1627 C CA . LEU A 1 215 ? -4.697 8.476 -0.753 1.00 93.81 215 LEU A CA 1
ATOM 1628 C C . LEU A 1 215 ? -5.777 8.752 -1.799 1.00 93.81 215 LEU A C 1
ATOM 1630 O O . LEU A 1 215 ? -5.753 9.805 -2.438 1.00 93.81 215 LEU A O 1
ATOM 1634 N N . SER A 1 216 ? -6.771 7.874 -1.932 1.00 91.94 216 SER A N 1
ATOM 1635 C CA . SER A 1 216 ? -7.898 8.114 -2.851 1.00 91.94 216 SER A CA 1
ATOM 1636 C C . SER A 1 216 ? -8.748 9.325 -2.439 1.00 91.94 216 SER A C 1
ATOM 1638 O O . SER A 1 216 ? -9.455 9.908 -3.255 1.00 91.94 216 SER A O 1
ATOM 1640 N N . SER A 1 217 ? -8.623 9.768 -1.185 1.00 89.56 217 SER A N 1
ATOM 1641 C CA . SER A 1 217 ? -9.264 10.972 -0.661 1.00 89.56 217 SER A CA 1
ATOM 1642 C C . SER A 1 217 ? -8.457 12.257 -0.873 1.00 89.56 217 SER A C 1
ATOM 1644 O O . SER A 1 217 ? -8.851 13.278 -0.322 1.00 89.56 217 SER A O 1
ATOM 1646 N N . ASP A 1 218 ? -7.296 12.228 -1.536 1.00 88.38 218 ASP A N 1
ATOM 1647 C CA . ASP A 1 218 ? -6.464 13.421 -1.743 1.00 88.38 218 ASP A CA 1
ATOM 1648 C C . ASP A 1 218 ? -7.071 14.423 -2.734 1.00 88.38 218 ASP A C 1
ATOM 1650 O O . ASP A 1 218 ? -8.052 14.156 -3.423 1.00 88.38 218 ASP A O 1
ATOM 1654 N N . ASN A 1 219 ? -6.481 15.616 -2.823 1.00 85.50 219 ASN A N 1
ATOM 1655 C CA . ASN A 1 219 ? -6.853 16.573 -3.858 1.00 85.50 219 ASN A CA 1
ATOM 1656 C C . ASN A 1 219 ? -6.348 16.092 -5.217 1.00 85.50 219 ASN A C 1
ATOM 1658 O O . ASN A 1 219 ? -5.145 16.144 -5.470 1.00 85.50 219 ASN A O 1
ATOM 1662 N N . ARG A 1 220 ? -7.268 15.696 -6.102 1.00 84.94 220 ARG A N 1
ATOM 1663 C CA . ARG A 1 220 ? -6.957 15.191 -7.452 1.00 84.94 220 ARG A CA 1
ATOM 1664 C C . ARG A 1 220 ? -6.035 13.957 -7.403 1.00 84.94 220 ARG A C 1
ATOM 1666 O O . ARG A 1 220 ? -4.906 14.030 -7.895 1.00 84.94 220 ARG A O 1
ATOM 1673 N N . PRO A 1 221 ? -6.492 12.837 -6.812 1.00 87.81 221 PRO A N 1
ATOM 1674 C CA . PRO A 1 221 ? -5.732 11.594 -6.844 1.00 87.81 221 PRO A CA 1
ATOM 1675 C C . PRO A 1 221 ? -5.606 11.116 -8.296 1.00 87.81 221 PRO A C 1
ATOM 1677 O O . PRO A 1 221 ? -6.465 11.409 -9.133 1.00 87.81 221 PRO A O 1
ATOM 1680 N N . SER A 1 222 ? -4.543 10.380 -8.611 1.00 88.81 222 SER A N 1
ATOM 1681 C CA . SER A 1 222 ? -4.399 9.762 -9.927 1.00 88.81 222 SER A CA 1
ATOM 1682 C C . SER A 1 222 ? -5.399 8.611 -10.063 1.00 88.81 222 SER A C 1
ATOM 1684 O O . SER A 1 222 ? -5.260 7.637 -9.317 1.00 88.81 222 SER A O 1
ATOM 1686 N N . PRO A 1 223 ? -6.357 8.655 -11.009 1.00 89.50 223 PRO A N 1
ATOM 1687 C CA . PRO A 1 223 ? -7.266 7.533 -11.242 1.00 89.50 223 PRO A CA 1
ATOM 1688 C C . PRO A 1 223 ? -6.524 6.293 -11.761 1.00 89.50 223 PRO A C 1
ATOM 1690 O O . PRO A 1 223 ? -6.972 5.178 -11.544 1.00 89.50 223 PRO A O 1
ATOM 1693 N N . ILE A 1 224 ? -5.352 6.472 -12.379 1.00 91.62 224 ILE A N 1
ATOM 1694 C CA . ILE A 1 224 ? -4.528 5.364 -12.875 1.00 91.62 224 ILE A CA 1
ATOM 1695 C C . ILE A 1 224 ? -3.968 4.527 -11.722 1.00 91.62 224 ILE A C 1
ATOM 1697 O O . ILE A 1 224 ? -3.942 3.308 -11.808 1.00 91.62 224 ILE A O 1
ATOM 1701 N N . ILE A 1 225 ? -3.557 5.155 -10.615 1.00 91.38 225 ILE A N 1
ATOM 1702 C CA . ILE A 1 225 ? -3.083 4.414 -9.433 1.00 91.38 225 ILE A CA 1
ATOM 1703 C C . ILE A 1 225 ? -4.233 3.627 -8.787 1.00 91.38 225 ILE A C 1
ATOM 1705 O O . ILE A 1 225 ? -4.009 2.534 -8.271 1.00 91.38 225 ILE A O 1
ATOM 1709 N N . GLU A 1 226 ? -5.457 4.159 -8.846 1.00 93.12 226 GLU A N 1
ATOM 1710 C CA . GLU A 1 226 ? -6.651 3.461 -8.363 1.00 93.12 226 GLU A CA 1
ATOM 1711 C C . GLU A 1 226 ? -6.979 2.235 -9.221 1.00 93.12 226 GLU A C 1
ATOM 1713 O O . GLU A 1 226 ? -7.229 1.165 -8.673 1.00 93.12 226 GLU A O 1
ATOM 1718 N N . GLU A 1 227 ? -6.885 2.370 -10.545 1.00 93.50 227 GLU A N 1
ATOM 1719 C CA . GLU A 1 227 ? -7.092 1.272 -11.494 1.00 93.50 227 GLU A CA 1
ATOM 1720 C C . GLU A 1 227 ? -6.025 0.175 -11.358 1.00 93.50 227 GLU A C 1
ATOM 1722 O O . GLU A 1 227 ? -6.352 -1.008 -11.355 1.00 93.50 227 GLU A O 1
ATOM 1727 N N . ILE A 1 228 ? -4.751 0.549 -11.174 1.00 93.44 228 ILE A N 1
ATOM 1728 C CA . ILE A 1 228 ? -3.668 -0.419 -10.931 1.00 93.44 228 ILE A CA 1
ATOM 1729 C C . ILE A 1 228 ? -3.966 -1.236 -9.669 1.00 93.44 228 ILE A C 1
ATOM 1731 O O . ILE A 1 228 ? -3.863 -2.459 -9.697 1.00 93.44 228 ILE A O 1
ATOM 1735 N N . GLY A 1 229 ? -4.354 -0.581 -8.570 1.00 91.81 229 GLY A N 1
ATOM 1736 C CA . GLY A 1 229 ? -4.682 -1.286 -7.330 1.00 91.81 229 GLY A CA 1
ATOM 1737 C C . GLY A 1 229 ? -5.927 -2.169 -7.438 1.00 91.81 229 GLY A C 1
ATOM 1738 O O . GLY A 1 229 ? -5.958 -3.230 -6.823 1.00 91.81 229 GLY A O 1
ATOM 1739 N N . ALA A 1 230 ? -6.923 -1.771 -8.236 1.00 92.94 230 ALA A N 1
ATOM 1740 C CA . ALA A 1 230 ? -8.101 -2.591 -8.515 1.00 92.94 230 ALA A CA 1
ATOM 1741 C C . ALA A 1 230 ? -7.755 -3.834 -9.351 1.00 92.94 230 ALA A C 1
ATOM 1743 O O . ALA A 1 230 ? -8.151 -4.938 -8.994 1.00 92.94 230 ALA A O 1
ATOM 1744 N N . ARG A 1 231 ? -6.972 -3.679 -10.426 1.00 94.12 231 ARG A N 1
ATOM 1745 C CA . ARG A 1 231 ? -6.573 -4.794 -11.302 1.00 94.12 231 ARG A CA 1
ATOM 1746 C C . ARG A 1 231 ? -5.679 -5.819 -10.599 1.00 94.12 231 ARG A C 1
ATOM 1748 O O . ARG A 1 231 ? -5.737 -6.995 -10.933 1.00 94.12 231 ARG A O 1
ATOM 1755 N N . LEU A 1 232 ? -4.868 -5.368 -9.645 1.00 93.50 232 LEU A N 1
ATOM 1756 C CA . LEU A 1 232 ? -4.036 -6.219 -8.788 1.00 93.50 232 LEU A CA 1
ATOM 1757 C C . LEU A 1 232 ? -4.800 -6.861 -7.620 1.00 93.50 232 LEU A C 1
ATOM 1759 O O . LEU A 1 232 ? -4.180 -7.582 -6.842 1.00 93.50 232 LEU A O 1
ATOM 1763 N N . ASP A 1 233 ? -6.086 -6.536 -7.449 1.00 91.38 233 ASP A N 1
ATOM 1764 C CA . ASP A 1 233 ? -6.905 -6.949 -6.304 1.00 91.38 233 ASP A CA 1
ATOM 1765 C C . ASP A 1 233 ? -6.211 -6.691 -4.948 1.00 91.38 233 ASP A C 1
ATOM 1767 O O . ASP A 1 233 ? -6.044 -7.566 -4.098 1.00 91.38 233 ASP A O 1
ATOM 1771 N N . VAL A 1 234 ? -5.701 -5.465 -4.758 1.00 93.38 234 VAL A N 1
ATOM 1772 C CA . VAL A 1 234 ? -4.912 -5.129 -3.562 1.00 93.38 234 VAL A CA 1
ATOM 1773 C C . VAL A 1 234 ? -5.800 -5.045 -2.318 1.00 93.38 234 VAL A C 1
ATOM 1775 O O . VAL A 1 234 ? -6.418 -4.010 -2.044 1.00 93.38 234 VAL A O 1
ATOM 1778 N N . ASP A 1 235 ? -5.762 -6.089 -1.488 1.00 92.19 235 ASP A N 1
ATOM 1779 C CA . ASP A 1 235 ? -6.327 -6.070 -0.136 1.00 92.19 235 ASP A CA 1
ATOM 1780 C C . ASP A 1 235 ? -5.389 -5.340 0.846 1.00 92.19 235 ASP A C 1
ATOM 1782 O O . ASP A 1 235 ? -4.542 -5.917 1.537 1.00 92.19 235 ASP A O 1
ATOM 1786 N N . VAL A 1 236 ? -5.573 -4.022 0.947 1.00 94.56 236 VAL A N 1
ATOM 1787 C CA . VAL A 1 236 ? -4.853 -3.181 1.918 1.00 94.56 236 VAL A CA 1
ATOM 1788 C C . VAL A 1 236 ? -5.127 -3.626 3.356 1.00 94.56 236 VAL A C 1
ATOM 1790 O O . VAL A 1 236 ? -4.247 -3.492 4.208 1.00 94.56 236 VAL A O 1
ATOM 1793 N N . ALA A 1 237 ? -6.306 -4.187 3.643 1.00 92.81 237 ALA A N 1
ATOM 1794 C CA . ALA A 1 237 ? -6.611 -4.692 4.968 1.00 92.81 237 ALA A CA 1
ATOM 1795 C C . ALA A 1 237 ? -5.784 -5.956 5.242 1.00 92.81 237 ALA A C 1
ATOM 1797 O O . ALA A 1 237 ? -5.263 -6.093 6.339 1.00 92.81 237 ALA A O 1
ATOM 1798 N N . ALA A 1 238 ? -5.539 -6.852 4.292 1.00 91.19 238 ALA A N 1
ATOM 1799 C CA . ALA A 1 238 ? -4.618 -7.972 4.530 1.00 91.19 238 ALA A CA 1
ATOM 1800 C C . ALA A 1 238 ? -3.188 -7.516 4.891 1.00 91.19 238 ALA A C 1
ATOM 1802 O O . ALA A 1 238 ? -2.471 -8.227 5.590 1.00 91.19 238 ALA A O 1
ATOM 1803 N N . CYS A 1 239 ? -2.778 -6.320 4.459 1.00 92.06 239 CYS A N 1
ATOM 1804 C CA . CYS A 1 239 ? -1.403 -5.847 4.612 1.00 92.06 239 CYS A CA 1
ATOM 1805 C C . CYS A 1 239 ? -1.182 -4.791 5.708 1.00 92.06 239 CYS A C 1
ATOM 1807 O O . CYS A 1 239 ? -0.028 -4.503 6.043 1.00 92.06 239 CYS A O 1
ATOM 1809 N N . TRP A 1 240 ? -2.242 -4.192 6.260 1.00 94.81 240 TRP A N 1
ATOM 1810 C CA . TRP A 1 240 ? -2.128 -3.139 7.269 1.00 94.81 240 TRP A CA 1
ATOM 1811 C C . TRP A 1 240 ? -3.326 -3.072 8.224 1.00 94.81 240 TRP A C 1
ATOM 1813 O O . TRP A 1 240 ? -4.483 -3.217 7.827 1.00 94.81 240 TRP A O 1
ATOM 1823 N N . ARG A 1 241 ? -3.038 -2.772 9.498 1.00 93.12 241 ARG A N 1
ATOM 1824 C CA . ARG A 1 241 ? -4.021 -2.569 10.574 1.00 93.12 241 ARG A CA 1
ATOM 1825 C C . ARG A 1 241 ? -3.727 -1.293 11.361 1.00 93.12 241 ARG A C 1
ATOM 1827 O O . ARG A 1 241 ? -2.552 -0.976 11.580 1.00 93.12 241 ARG A O 1
ATOM 1834 N N . PRO A 1 242 ? -4.761 -0.582 11.842 1.00 95.81 242 PRO A N 1
ATOM 1835 C CA . PRO A 1 242 ? -4.565 0.572 12.703 1.00 95.81 242 PRO A CA 1
ATOM 1836 C C . PRO A 1 242 ? -4.176 0.130 14.124 1.00 95.81 242 PRO A C 1
ATOM 1838 O O . PRO A 1 242 ? -4.923 -0.563 14.807 1.00 95.81 242 PRO A O 1
ATOM 1841 N N . THR A 1 243 ? -3.023 0.590 14.597 1.00 94.94 243 THR A N 1
ATOM 1842 C CA . THR A 1 243 ? -2.513 0.385 15.959 1.00 94.94 243 THR A CA 1
ATOM 1843 C C . THR A 1 243 ? -2.465 1.705 16.721 1.00 94.94 243 THR A C 1
ATOM 1845 O O . THR A 1 243 ? -2.578 2.794 16.140 1.00 94.94 243 THR A O 1
ATOM 1848 N N . ALA A 1 244 ? -2.258 1.646 18.035 1.00 96.00 244 ALA A N 1
ATOM 1849 C CA . ALA A 1 244 ? -2.011 2.812 18.870 1.00 96.00 244 ALA A CA 1
ATOM 1850 C C . ALA A 1 244 ? -0.797 3.605 18.372 1.00 96.00 244 ALA A C 1
ATOM 1852 O O . ALA A 1 244 ? -0.832 4.837 18.363 1.00 96.00 244 ALA A O 1
ATOM 1853 N N . GLN A 1 245 ? 0.245 2.919 17.895 1.00 92.75 245 GLN A N 1
ATOM 1854 C CA . GLN A 1 245 ? 1.456 3.555 17.384 1.00 92.75 245 GLN A CA 1
ATOM 1855 C C . GLN A 1 245 ? 1.247 4.193 16.003 1.00 92.75 245 GLN A C 1
ATOM 1857 O O . GLN A 1 245 ? 1.649 5.341 15.792 1.00 92.75 245 GLN A O 1
ATOM 1862 N N . ASN A 1 246 ? 0.631 3.475 15.058 1.00 92.56 246 ASN A N 1
ATOM 1863 C CA . ASN A 1 246 ? 0.614 3.900 13.657 1.00 92.56 246 ASN A CA 1
ATOM 1864 C C . ASN A 1 246 ? -0.571 4.822 13.301 1.00 92.56 246 ASN A C 1
ATOM 1866 O O . ASN A 1 246 ? -0.433 5.646 12.393 1.00 92.56 246 ASN A O 1
ATOM 1870 N N . TYR A 1 247 ? -1.684 4.764 14.048 1.00 95.81 247 TYR A N 1
ATOM 1871 C CA . TYR A 1 247 ? -2.917 5.488 13.724 1.00 95.81 247 TYR A CA 1
ATOM 1872 C C . TYR A 1 247 ? -3.648 6.032 14.961 1.00 95.81 247 TYR A C 1
ATOM 1874 O O . TYR A 1 247 ? -3.768 7.252 15.115 1.00 95.81 247 TYR A O 1
ATOM 1882 N N . TRP A 1 248 ? -4.105 5.170 15.878 1.00 97.25 248 TRP A N 1
ATOM 1883 C CA . TRP A 1 248 ? -5.041 5.557 16.944 1.00 97.25 248 TRP A CA 1
ATOM 1884 C C . TRP A 1 248 ? -4.459 6.557 17.952 1.00 97.25 248 TRP A C 1
ATOM 1886 O O . TRP A 1 248 ? -5.163 7.455 18.415 1.00 97.25 248 TRP A O 1
ATOM 1896 N N . GLY A 1 249 ? -3.158 6.491 18.246 1.00 96.06 249 GLY A N 1
ATOM 1897 C CA . GLY A 1 249 ? -2.482 7.478 19.097 1.00 96.06 249 GLY A CA 1
ATOM 1898 C C . GLY A 1 249 ? -2.293 8.842 18.421 1.00 96.06 249 GLY A C 1
ATOM 1899 O O . GLY A 1 249 ? -2.109 9.867 19.093 1.00 96.06 249 GLY A O 1
ATOM 1900 N N . ARG A 1 250 ? -2.375 8.884 17.086 1.00 95.06 250 ARG A N 1
ATOM 1901 C CA . ARG A 1 250 ? -2.066 10.055 16.252 1.00 95.06 250 ARG A CA 1
ATOM 1902 C C . ARG A 1 250 ? -3.305 10.834 15.826 1.00 95.06 250 ARG A C 1
ATOM 1904 O O . ARG A 1 250 ? -3.202 12.046 15.636 1.00 95.06 250 ARG A O 1
ATOM 1911 N N . VAL A 1 251 ? -4.463 10.185 15.739 1.00 95.75 251 VAL A N 1
ATOM 1912 C CA . VAL A 1 251 ? -5.750 10.858 15.502 1.00 95.75 251 VAL A CA 1
ATOM 1913 C C . VAL A 1 251 ? -6.229 11.634 16.735 1.00 95.75 251 VAL A C 1
ATOM 1915 O O . VAL A 1 251 ? -5.676 11.521 17.838 1.00 95.75 251 VAL A O 1
ATOM 1918 N N . ASN A 1 252 ? -7.245 12.482 16.563 1.00 94.12 252 ASN A N 1
ATOM 1919 C CA . ASN A 1 252 ? -7.912 13.121 17.697 1.00 94.12 252 ASN A CA 1
ATOM 1920 C C . ASN A 1 252 ? -8.813 12.101 18.439 1.00 94.12 252 ASN A C 1
ATOM 1922 O O . ASN A 1 252 ? -9.281 11.121 17.862 1.00 94.12 252 ASN A O 1
ATOM 1926 N N . LYS A 1 253 ? -9.064 12.327 19.737 1.00 95.19 253 LYS A N 1
ATOM 1927 C CA . LYS A 1 253 ? -9.901 11.418 20.542 1.00 95.19 253 LYS A CA 1
ATOM 1928 C C . LYS A 1 253 ? -11.348 11.353 20.032 1.00 95.19 253 LYS A C 1
ATOM 1930 O O . LYS A 1 253 ? -11.951 10.289 20.056 1.00 95.19 253 LYS A O 1
ATOM 1935 N N . GLY A 1 254 ? -11.890 12.474 19.552 1.00 95.44 254 GLY A N 1
ATOM 1936 C CA . GLY A 1 254 ? -13.261 12.539 19.035 1.00 95.44 254 GLY A CA 1
ATOM 1937 C C . GLY A 1 254 ? -13.495 11.626 17.829 1.00 95.44 254 GLY A C 1
ATOM 1938 O O . GLY A 1 254 ? -14.538 10.995 17.746 1.00 95.44 254 GLY A O 1
ATOM 1939 N N . HIS A 1 255 ? -12.508 11.499 16.944 1.00 95.81 255 HIS A N 1
ATOM 1940 C CA . HIS A 1 255 ? -12.515 10.626 15.772 1.00 95.81 255 HIS A CA 1
ATOM 1941 C C . HIS A 1 255 ? -12.479 9.158 16.174 1.00 95.81 255 HIS A C 1
ATOM 1943 O O . HIS A 1 255 ? -13.260 8.369 15.653 1.00 95.81 255 HIS A O 1
ATOM 1949 N N . ALA A 1 256 ? -11.635 8.795 17.146 1.00 96.69 256 ALA A N 1
ATOM 1950 C CA . ALA A 1 256 ? -11.620 7.442 17.698 1.00 96.69 256 ALA A CA 1
ATOM 1951 C C . ALA A 1 256 ? -12.993 7.064 18.288 1.00 96.69 256 ALA A C 1
ATOM 1953 O O . ALA A 1 256 ? -13.547 6.030 17.928 1.00 96.69 256 ALA A O 1
ATOM 1954 N N . VAL A 1 257 ? -13.592 7.946 19.100 1.00 97.31 257 VAL A N 1
ATOM 1955 C CA . VAL A 1 257 ? -14.937 7.744 19.675 1.00 97.31 257 VAL A CA 1
ATOM 1956 C C . VAL A 1 257 ? -16.017 7.676 18.589 1.00 97.31 257 VAL A C 1
ATOM 1958 O O . VAL A 1 257 ? -16.881 6.807 18.636 1.00 97.31 257 VAL A O 1
ATOM 1961 N N . ALA A 1 258 ? -15.978 8.561 17.591 1.00 96.62 258 ALA A N 1
ATOM 1962 C CA . ALA A 1 258 ? -16.945 8.562 16.494 1.00 96.62 258 ALA A CA 1
ATOM 1963 C C . ALA A 1 258 ? -16.848 7.292 15.633 1.00 96.62 258 ALA A C 1
ATOM 1965 O O . ALA A 1 258 ? -17.868 6.742 15.222 1.00 96.62 258 ALA A O 1
ATOM 1966 N N . THR A 1 259 ? -15.631 6.802 15.397 1.00 96.88 259 THR A N 1
ATOM 1967 C CA . THR A 1 259 ? -15.391 5.565 14.645 1.00 96.88 259 THR A CA 1
ATOM 1968 C C . THR A 1 259 ? -15.869 4.347 15.432 1.00 96.88 259 THR A C 1
ATOM 1970 O O . THR A 1 259 ? -16.587 3.514 14.884 1.00 96.88 259 THR A O 1
ATOM 1973 N N . ALA A 1 260 ? -15.564 4.290 16.733 1.00 96.94 260 ALA A N 1
ATOM 1974 C CA . ALA A 1 260 ? -16.068 3.259 17.637 1.00 96.94 260 ALA A CA 1
ATOM 1975 C C . ALA A 1 260 ? -17.603 3.220 17.656 1.00 96.94 260 ALA A C 1
ATOM 1977 O O . ALA A 1 260 ? -18.202 2.160 17.500 1.00 96.94 260 ALA A O 1
ATOM 1978 N N . ARG A 1 261 ? -18.244 4.391 17.747 1.00 97.31 261 ARG A N 1
ATOM 1979 C CA . ARG A 1 261 ? -19.705 4.520 17.699 1.00 97.31 261 ARG A CA 1
ATOM 1980 C C . ARG A 1 261 ? -20.288 3.953 16.411 1.00 97.31 261 ARG A C 1
ATOM 1982 O O . ARG A 1 261 ? -21.267 3.221 16.449 1.00 97.31 261 ARG A O 1
ATOM 1989 N N . LYS A 1 262 ? -19.683 4.301 15.274 1.00 95.94 262 LYS A N 1
ATOM 1990 C CA . LYS A 1 262 ? -20.159 3.896 13.948 1.00 95.94 262 LYS A CA 1
ATOM 1991 C C . LYS A 1 262 ? -20.028 2.388 13.706 1.00 95.94 262 LYS A C 1
ATOM 1993 O O . LYS A 1 262 ? -20.876 1.824 13.026 1.00 95.94 262 LYS A O 1
ATOM 1998 N N . LEU A 1 263 ? -18.951 1.762 14.183 1.00 95.88 263 LEU A N 1
ATOM 1999 C CA . LEU A 1 263 ? -18.592 0.390 13.796 1.00 95.88 263 LEU A CA 1
ATOM 2000 C C . LEU A 1 263 ? -18.914 -0.665 14.859 1.00 95.88 263 LEU A C 1
ATOM 2002 O O . LEU A 1 263 ? -19.184 -1.813 14.499 1.00 95.88 263 LEU A O 1
ATOM 2006 N N . ILE A 1 264 ? -18.889 -0.275 16.135 1.00 95.88 264 ILE A N 1
ATOM 2007 C CA . ILE A 1 264 ? -19.051 -1.167 17.290 1.00 95.88 264 ILE A CA 1
ATOM 2008 C C . ILE A 1 264 ? -20.378 -0.866 17.992 1.00 95.88 264 ILE A C 1
ATOM 2010 O O . ILE A 1 264 ? -21.204 -1.757 18.142 1.00 95.88 264 ILE A O 1
ATOM 2014 N N . GLY A 1 265 ? -20.612 0.393 18.377 1.00 96.31 265 GLY A N 1
ATOM 2015 C CA . GLY A 1 265 ? -21.869 0.826 18.993 1.00 96.31 265 GLY A CA 1
ATOM 2016 C C . GLY A 1 265 ? -21.709 1.971 19.994 1.00 96.31 265 GLY A C 1
ATOM 2017 O O . GLY A 1 265 ? -20.596 2.328 20.391 1.00 96.31 265 GLY A O 1
ATOM 2018 N N . ASP A 1 266 ? -22.841 2.552 20.404 1.00 97.19 266 ASP A N 1
ATOM 2019 C CA . ASP A 1 266 ? -22.889 3.716 21.299 1.00 97.19 266 ASP A CA 1
ATOM 2020 C C . ASP A 1 266 ? -22.308 3.431 22.689 1.00 97.19 266 ASP A C 1
ATOM 2022 O O . ASP A 1 266 ? -21.499 4.223 23.178 1.00 97.19 266 ASP A O 1
ATOM 2026 N N . ASP A 1 267 ? -22.661 2.293 23.292 1.00 95.44 267 ASP A N 1
ATOM 2027 C CA . ASP A 1 267 ? -22.220 1.927 24.645 1.00 95.44 267 ASP A CA 1
ATOM 2028 C C . ASP A 1 267 ? -20.693 1.811 24.723 1.00 95.44 267 ASP A C 1
ATOM 2030 O O . ASP A 1 267 ? -20.049 2.440 25.566 1.00 95.44 267 ASP A O 1
ATOM 2034 N N . TYR A 1 268 ? -20.091 1.089 23.769 1.00 95.88 268 TYR A N 1
ATOM 2035 C CA . TYR A 1 268 ? -18.638 0.963 23.679 1.00 95.88 268 TYR A CA 1
ATOM 2036 C C . TYR A 1 268 ? -17.977 2.336 23.509 1.00 95.88 268 TYR A C 1
ATOM 2038 O O . TYR A 1 268 ? -17.002 2.651 24.191 1.00 95.88 268 TYR A O 1
ATOM 2046 N N . ALA A 1 269 ? -18.512 3.181 22.624 1.00 96.81 269 ALA A N 1
ATOM 2047 C CA . ALA A 1 269 ? -17.955 4.501 22.357 1.00 96.81 269 ALA A CA 1
ATOM 2048 C C . ALA A 1 269 ? -17.997 5.431 23.579 1.00 96.81 269 ALA A C 1
ATOM 2050 O O . ALA A 1 269 ? -17.022 6.144 23.830 1.00 96.81 269 ALA A O 1
ATOM 2051 N N . GLU A 1 270 ? -19.091 5.430 24.345 1.00 96.31 270 GLU A N 1
ATOM 2052 C CA . GLU A 1 270 ? -19.224 6.248 25.555 1.00 96.31 270 GLU A CA 1
ATOM 2053 C C . GLU A 1 270 ? -18.280 5.798 26.674 1.00 96.31 270 GLU A C 1
ATOM 2055 O O . GLU A 1 270 ? -17.688 6.644 27.355 1.00 96.31 270 GLU A O 1
ATOM 2060 N N . ASP A 1 271 ? -18.054 4.492 26.815 1.00 94.69 271 ASP A N 1
ATOM 2061 C CA . ASP A 1 271 ? -17.061 3.971 27.753 1.00 94.69 271 ASP A CA 1
ATOM 2062 C C . ASP A 1 271 ? -15.645 4.424 27.372 1.00 94.69 271 ASP A C 1
ATOM 2064 O O . ASP A 1 271 ? -14.940 5.025 28.192 1.00 94.69 271 ASP A O 1
ATOM 2068 N N . ARG A 1 272 ? -15.255 4.250 26.101 1.00 94.81 272 ARG A N 1
ATOM 2069 C CA . ARG A 1 272 ? -13.953 4.718 25.587 1.00 94.81 272 ARG A CA 1
ATOM 2070 C C . ARG A 1 272 ? -13.803 6.240 25.688 1.00 94.81 272 ARG A C 1
ATOM 2072 O O . ARG A 1 272 ? -12.709 6.764 25.909 1.00 94.81 272 ARG A O 1
ATOM 2079 N N . ASN A 1 273 ? -14.895 6.994 25.565 1.00 95.56 273 ASN A N 1
ATOM 2080 C CA . ASN A 1 273 ? -14.876 8.453 25.664 1.00 95.56 273 ASN A CA 1
ATOM 2081 C C . ASN A 1 273 ? -14.486 8.957 27.066 1.00 95.56 273 ASN A C 1
ATOM 2083 O O . ASN A 1 273 ? -14.033 10.094 27.204 1.00 95.56 273 ASN A O 1
ATOM 2087 N N . ARG A 1 274 ? -14.583 8.141 28.120 1.00 94.19 274 ARG A N 1
ATOM 2088 C CA . ARG A 1 274 ? -14.149 8.526 29.478 1.00 94.19 274 ARG A CA 1
ATOM 2089 C C . ARG A 1 274 ? -12.655 8.298 29.725 1.00 94.19 274 ARG A C 1
ATOM 2091 O O . ARG A 1 274 ? -12.098 8.861 30.665 1.00 94.19 274 ARG A O 1
ATOM 2098 N N . GLU A 1 275 ? -11.991 7.539 28.860 1.00 95.12 275 GLU A N 1
ATOM 2099 C CA . GLU A 1 275 ? -10.592 7.131 29.009 1.00 95.12 275 GLU A CA 1
ATOM 2100 C C . GLU A 1 275 ? -9.601 8.222 28.564 1.00 95.12 275 GLU A C 1
ATOM 2102 O O . GLU A 1 275 ? -9.958 9.191 27.885 1.00 95.12 275 GLU A O 1
ATOM 2107 N N . ARG A 1 276 ? -8.321 8.119 28.938 1.00 96.38 276 ARG A N 1
ATOM 2108 C CA . ARG A 1 276 ? -7.304 9.064 28.441 1.00 96.38 276 ARG A CA 1
ATOM 2109 C C . ARG A 1 276 ? -6.956 8.738 26.989 1.00 96.38 276 ARG A C 1
ATOM 2111 O O . ARG A 1 276 ? -7.205 7.638 26.517 1.00 96.38 276 ARG A O 1
ATOM 2118 N N . LYS A 1 277 ? -6.339 9.686 26.267 1.00 94.50 277 LYS A N 1
ATOM 2119 C CA . LYS A 1 277 ? -6.009 9.520 24.835 1.00 94.50 277 LYS A CA 1
ATOM 2120 C C . LYS A 1 277 ? -5.170 8.260 24.546 1.00 94.50 277 LYS A C 1
ATOM 2122 O O . LYS A 1 277 ? -5.393 7.613 23.532 1.00 94.50 277 LYS A O 1
ATOM 2127 N N . GLY A 1 278 ? -4.211 7.934 25.414 1.00 96.44 278 GLY A N 1
ATOM 2128 C CA . GLY A 1 278 ? -3.400 6.721 25.260 1.00 96.44 278 GLY A CA 1
ATOM 2129 C C . GLY A 1 278 ? -4.213 5.442 25.468 1.00 96.44 278 GLY A C 1
ATOM 2130 O O . GLY A 1 278 ? -4.086 4.507 24.687 1.00 96.44 278 GLY A O 1
ATOM 2131 N N . ASP A 1 279 ? -5.097 5.444 26.465 1.00 97.12 279 ASP A N 1
ATOM 2132 C CA . ASP A 1 279 ? -5.912 4.285 26.836 1.00 97.12 279 ASP A CA 1
ATOM 2133 C C . ASP A 1 279 ? -6.929 3.944 25.735 1.00 97.12 279 ASP A C 1
ATOM 2135 O O . ASP A 1 279 ? -6.984 2.799 25.290 1.00 97.12 279 ASP A O 1
ATOM 2139 N N . ILE A 1 280 ? -7.636 4.951 25.198 1.00 97.44 280 ILE A N 1
ATOM 2140 C CA . ILE A 1 280 ? -8.529 4.741 24.048 1.00 97.44 280 ILE A CA 1
ATOM 2141 C C . ILE A 1 280 ? -7.750 4.267 22.820 1.00 97.44 280 ILE A C 1
ATOM 2143 O O . ILE A 1 280 ? -8.251 3.434 22.079 1.00 97.44 280 ILE A O 1
ATOM 2147 N N . ALA A 1 281 ? -6.525 4.751 22.591 1.00 97.88 281 ALA A N 1
ATOM 2148 C CA . ALA A 1 281 ? -5.730 4.290 21.457 1.00 97.88 281 ALA A CA 1
ATOM 2149 C C . ALA A 1 281 ? -5.381 2.798 21.574 1.00 97.88 281 ALA A C 1
ATOM 2151 O O . ALA A 1 281 ? -5.504 2.071 20.593 1.00 97.88 281 ALA A O 1
ATOM 2152 N N . ALA A 1 282 ? -5.014 2.338 22.774 1.00 97.62 282 ALA A N 1
ATOM 2153 C CA . ALA A 1 282 ? -4.754 0.927 23.049 1.00 97.62 282 ALA A CA 1
ATOM 2154 C C . ALA A 1 282 ? -6.030 0.066 22.999 1.00 97.62 282 ALA A C 1
ATOM 215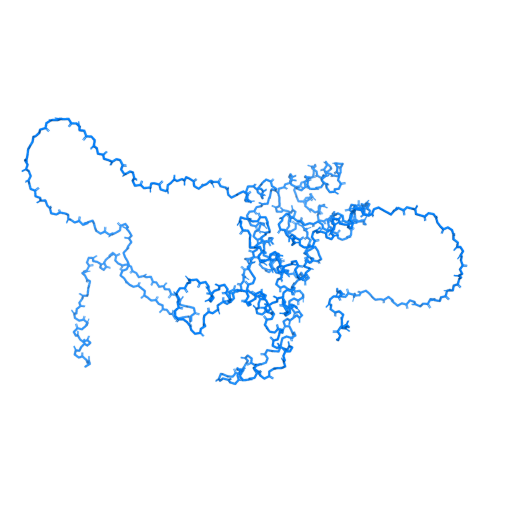6 O O . ALA A 1 282 ? -5.985 -1.087 22.578 1.00 97.62 282 ALA A O 1
ATOM 2157 N N . ALA A 1 283 ? -7.179 0.606 23.414 1.00 96.62 283 ALA A N 1
ATOM 2158 C CA . ALA A 1 283 ? -8.463 -0.080 23.284 1.00 96.62 283 ALA A CA 1
ATOM 2159 C C . ALA A 1 283 ? -8.895 -0.217 21.817 1.00 96.62 283 ALA A C 1
ATOM 2161 O O . ALA A 1 283 ? -9.288 -1.296 21.391 1.00 96.62 283 ALA A O 1
ATOM 2162 N N . MET A 1 284 ? -8.746 0.847 21.025 1.00 98.00 284 MET A N 1
ATOM 2163 C CA . MET A 1 284 ? -9.033 0.817 19.590 1.00 98.00 284 MET A CA 1
ATOM 2164 C C . MET A 1 284 ? -8.073 -0.100 18.827 1.00 98.00 284 MET A C 1
ATOM 2166 O O . MET A 1 284 ? -8.478 -0.723 17.858 1.00 98.00 284 MET A O 1
ATOM 2170 N N . GLU A 1 285 ? -6.817 -0.236 19.252 1.00 97.50 285 GLU A N 1
ATOM 2171 C CA . GLU A 1 285 ? -5.924 -1.253 18.686 1.00 97.50 285 GLU A CA 1
ATOM 2172 C C . GLU A 1 285 ? -6.468 -2.669 18.909 1.00 97.50 285 GLU A C 1
ATOM 2174 O O . GLU A 1 285 ? -6.594 -3.419 17.948 1.00 97.50 285 GLU A O 1
ATOM 2179 N N . ARG A 1 286 ? -6.876 -3.015 20.138 1.00 96.50 286 ARG A N 1
ATOM 2180 C CA . ARG A 1 286 ? -7.466 -4.335 20.431 1.00 96.50 286 ARG A CA 1
ATOM 2181 C C . ARG A 1 286 ? -8.776 -4.577 19.683 1.00 96.50 286 ARG A C 1
ATOM 2183 O O . ARG A 1 286 ? -8.972 -5.651 19.130 1.00 96.50 286 ARG A O 1
ATOM 2190 N N . ALA A 1 287 ? -9.643 -3.571 19.605 1.00 96.38 287 ALA A N 1
ATOM 2191 C CA . ALA A 1 287 ? -10.929 -3.672 18.919 1.00 96.38 287 ALA A CA 1
ATOM 2192 C C . ALA A 1 287 ? -10.824 -3.885 17.402 1.00 96.38 287 ALA A C 1
ATOM 2194 O O . ALA A 1 287 ? -11.763 -4.400 16.795 1.00 96.38 287 ALA A O 1
ATOM 2195 N N . PHE A 1 288 ? -9.707 -3.484 16.794 1.00 96.69 288 PHE A N 1
ATOM 2196 C CA . PHE A 1 288 ? -9.450 -3.606 15.356 1.00 96.69 288 PHE A CA 1
ATOM 2197 C C . PHE A 1 288 ? -8.368 -4.653 15.048 1.00 96.69 288 PHE A C 1
ATOM 2199 O O . PHE A 1 288 ? -7.990 -4.822 13.889 1.00 96.69 288 PHE A O 1
ATOM 2206 N N . ALA A 1 289 ? -7.874 -5.357 16.069 1.00 94.06 289 ALA A N 1
ATOM 2207 C CA . ALA A 1 289 ? -6.980 -6.491 15.914 1.00 94.06 289 ALA A CA 1
ATOM 2208 C C . ALA A 1 289 ? -7.745 -7.718 15.405 1.00 94.06 289 ALA A C 1
ATOM 2210 O O . ALA A 1 289 ? -8.951 -7.847 15.598 1.00 94.06 289 ALA A O 1
ATOM 2211 N N . GLU A 1 290 ? -7.030 -8.662 14.800 1.00 90.19 290 GLU A N 1
ATOM 2212 C CA . GLU A 1 290 ? -7.617 -9.918 14.309 1.00 90.19 290 GLU A CA 1
ATOM 2213 C C . GLU A 1 290 ? -8.228 -10.753 15.442 1.00 90.19 290 GLU A C 1
ATOM 2215 O O . GLU A 1 290 ? -9.231 -11.433 15.250 1.00 90.19 290 GLU A O 1
ATOM 2220 N N . THR A 1 291 ? -7.698 -10.608 16.657 1.00 90.75 291 THR A N 1
ATOM 2221 C CA . THR A 1 291 ? -8.183 -11.270 17.873 1.00 90.75 291 THR A CA 1
ATOM 2222 C C . THR A 1 291 ? -9.333 -10.523 18.562 1.00 90.75 291 THR A C 1
ATOM 2224 O O . THR A 1 291 ? -9.657 -10.844 19.704 1.00 90.75 291 THR A O 1
ATOM 2227 N N . ALA A 1 292 ? -9.959 -9.523 17.921 1.00 90.12 292 ALA A N 1
ATOM 2228 C CA . ALA A 1 292 ? -10.970 -8.666 18.555 1.00 90.12 292 ALA A CA 1
ATOM 2229 C C . ALA A 1 292 ? -12.153 -9.447 19.155 1.00 90.12 292 ALA A C 1
ATOM 2231 O O . ALA A 1 292 ? -12.678 -9.059 20.199 1.00 90.12 292 ALA A O 1
ATOM 2232 N N . GLY A 1 293 ? -12.553 -10.564 18.536 1.00 89.00 293 GLY A N 1
ATOM 2233 C CA . GLY A 1 293 ? -13.608 -11.434 19.067 1.00 89.00 293 GLY A CA 1
ATOM 2234 C C . GLY A 1 293 ? -13.261 -12.010 20.442 1.00 89.00 293 GLY A C 1
ATOM 2235 O O . GLY A 1 293 ? -14.090 -11.997 21.347 1.00 89.00 293 GLY A O 1
ATOM 2236 N N . GLU A 1 294 ? -12.013 -12.440 20.627 1.00 89.06 294 GLU A N 1
ATOM 2237 C CA . GLU A 1 294 ? -11.521 -13.016 21.882 1.00 89.06 294 GLU A CA 1
ATOM 2238 C C . GLU A 1 294 ? -11.220 -11.938 22.925 1.00 89.06 294 GLU A C 1
ATOM 2240 O O . GLU A 1 294 ? -11.532 -12.100 24.104 1.00 89.06 294 GLU A O 1
ATOM 2245 N N . THR A 1 295 ? -10.615 -10.825 22.502 1.00 90.12 295 THR A N 1
ATOM 2246 C CA . THR A 1 295 ? -10.138 -9.791 23.428 1.00 90.12 295 THR A CA 1
ATOM 2247 C C . THR A 1 295 ? -11.227 -8.822 23.872 1.00 90.12 295 THR A C 1
ATOM 2249 O O . THR A 1 295 ? -11.187 -8.359 25.011 1.00 90.12 295 THR A O 1
ATOM 2252 N N . GLU A 1 296 ? -12.183 -8.495 22.998 1.00 92.38 296 GLU A N 1
ATOM 2253 C CA . GLU A 1 296 ? -13.274 -7.556 23.299 1.00 92.38 296 GLU A CA 1
ATOM 2254 C C . GLU A 1 296 ? -14.640 -8.240 23.478 1.00 92.38 296 GLU A C 1
ATOM 2256 O O . GLU A 1 296 ? -15.581 -7.591 23.934 1.00 92.38 296 GLU A O 1
ATOM 2261 N N . GLY A 1 297 ? -14.775 -9.528 23.136 1.00 91.19 297 GLY A N 1
ATOM 2262 C CA . GLY A 1 297 ? -16.051 -10.251 23.220 1.00 91.19 297 GLY A CA 1
ATOM 2263 C C . GLY A 1 297 ? -17.077 -9.809 22.173 1.00 91.19 297 GLY A C 1
ATOM 2264 O O . GLY A 1 297 ? -18.281 -9.866 22.424 1.00 91.19 297 GLY A O 1
ATOM 2265 N N . PHE A 1 298 ? -16.614 -9.312 21.026 1.00 94.19 298 PHE A N 1
ATOM 2266 C CA . PHE A 1 298 ? -17.477 -8.840 19.946 1.00 94.19 298 PHE A CA 1
ATOM 2267 C C . PHE A 1 298 ? -18.162 -9.987 19.203 1.00 94.19 298 PHE A C 1
ATOM 2269 O O . PHE A 1 298 ? -17.591 -11.061 19.017 1.00 94.19 298 PHE A O 1
ATOM 2276 N N . ASP A 1 299 ? -19.384 -9.731 18.730 1.00 93.31 299 ASP A N 1
ATOM 2277 C CA . ASP A 1 299 ? -20.067 -10.640 17.814 1.00 93.31 299 ASP A CA 1
ATOM 2278 C C . ASP A 1 299 ? -19.347 -10.733 16.456 1.00 93.31 299 ASP A C 1
ATOM 2280 O O . ASP A 1 299 ? -18.552 -9.868 16.075 1.00 93.31 299 ASP A O 1
ATOM 2284 N N . ALA A 1 300 ? -19.647 -11.794 15.702 1.00 92.19 300 ALA A N 1
ATOM 2285 C CA . ALA A 1 300 ? -18.997 -12.068 14.422 1.00 92.19 300 ALA A CA 1
ATOM 2286 C C . ALA A 1 300 ? -19.141 -10.907 13.421 1.00 92.19 300 ALA A C 1
ATOM 2288 O O . ALA A 1 300 ? -18.186 -10.561 12.726 1.00 92.19 300 ALA A O 1
ATOM 2289 N N . ALA A 1 301 ? -20.308 -10.255 13.382 1.00 92.69 301 ALA A N 1
ATOM 2290 C CA . ALA A 1 301 ? -20.559 -9.139 12.475 1.00 92.69 301 ALA A CA 1
ATOM 2291 C C . ALA A 1 301 ? -19.673 -7.925 12.803 1.00 92.69 301 ALA A C 1
ATOM 2293 O O . ALA A 1 301 ? -19.163 -7.254 11.907 1.00 92.69 301 ALA A O 1
ATOM 2294 N N . THR A 1 302 ? -19.470 -7.637 14.086 1.00 94.31 302 THR A N 1
ATOM 2295 C CA . THR A 1 302 ? -18.611 -6.550 14.559 1.00 94.31 302 THR A CA 1
ATOM 2296 C C . THR A 1 302 ? -17.145 -6.864 14.307 1.00 94.31 302 THR A C 1
ATOM 2298 O O . THR A 1 302 ? -16.439 -5.992 13.807 1.00 94.31 302 THR A O 1
ATOM 2301 N N . VAL A 1 303 ? -16.709 -8.105 14.549 1.00 93.69 303 VAL A N 1
ATOM 2302 C CA . VAL A 1 303 ? -15.344 -8.553 14.230 1.00 93.69 303 VAL A CA 1
ATOM 2303 C C . VAL A 1 303 ? -15.045 -8.381 12.743 1.00 93.69 303 VAL A C 1
ATOM 2305 O O . VAL A 1 303 ? -14.014 -7.808 12.398 1.00 93.69 303 VAL A O 1
ATOM 2308 N N . VAL A 1 304 ? -15.949 -8.785 11.843 1.00 92.12 304 VAL A N 1
ATOM 2309 C CA . VAL A 1 304 ? -15.756 -8.585 10.394 1.00 92.12 304 VAL A CA 1
ATOM 2310 C C . VAL A 1 304 ? -15.613 -7.097 10.063 1.00 92.12 304 VAL A C 1
ATOM 2312 O O . VAL A 1 304 ? -14.681 -6.708 9.357 1.00 92.12 304 VAL A O 1
ATOM 2315 N N . ARG A 1 305 ? -16.478 -6.236 10.620 1.00 93.75 305 ARG A N 1
ATOM 2316 C CA . ARG A 1 305 ? -16.403 -4.787 10.381 1.00 93.75 305 ARG A CA 1
ATOM 2317 C C . ARG A 1 305 ? -15.100 -4.176 10.887 1.00 93.75 305 ARG A C 1
ATOM 2319 O O . ARG A 1 305 ? -14.517 -3.370 10.169 1.00 93.75 305 ARG A O 1
ATOM 2326 N N . THR A 1 306 ? -14.648 -4.504 12.097 1.00 94.94 306 THR A N 1
ATOM 2327 C CA . THR A 1 306 ? -13.458 -3.868 12.684 1.00 94.94 306 THR A CA 1
ATOM 2328 C C . THR A 1 306 ? -12.156 -4.413 12.103 1.00 94.94 306 THR A C 1
ATOM 2330 O O . THR A 1 306 ? -11.253 -3.631 11.818 1.00 94.94 306 THR A O 1
ATOM 2333 N N . THR A 1 307 ? -12.069 -5.718 11.835 1.00 92.94 307 THR A N 1
ATOM 2334 C CA . THR A 1 307 ? -10.861 -6.346 11.266 1.00 92.94 307 THR A CA 1
ATOM 2335 C C . THR A 1 307 ? -10.638 -6.012 9.795 1.00 92.94 307 THR A C 1
ATOM 2337 O O . THR A 1 307 ? -9.512 -6.089 9.319 1.00 92.94 307 THR A O 1
ATOM 2340 N N . ARG A 1 308 ? -11.674 -5.623 9.048 1.00 93.31 308 ARG A N 1
ATOM 2341 C CA . ARG A 1 308 ? -11.543 -5.165 7.652 1.00 93.31 308 ARG A CA 1
ATOM 2342 C C . ARG A 1 308 ? -11.501 -3.643 7.521 1.00 93.31 308 ARG A C 1
ATOM 2344 O O . ARG A 1 308 ? -11.312 -3.125 6.423 1.00 93.31 308 ARG A O 1
ATOM 2351 N N . TRP A 1 309 ? -11.687 -2.908 8.617 1.00 95.25 309 TRP A N 1
ATOM 2352 C CA . TRP A 1 309 ? -11.777 -1.456 8.557 1.00 95.25 309 TRP A CA 1
ATOM 2353 C C . TRP A 1 309 ? -10.439 -0.801 8.208 1.00 95.25 309 TRP A C 1
ATOM 2355 O O . TRP A 1 309 ? -9.384 -1.135 8.752 1.00 95.25 309 TRP A O 1
ATOM 2365 N N . LEU A 1 310 ? -10.517 0.216 7.351 1.00 95.12 310 LEU A N 1
ATOM 2366 C CA . LEU A 1 310 ? -9.405 1.066 6.960 1.00 95.12 310 LEU A CA 1
ATOM 2367 C C . LEU A 1 310 ? -9.815 2.547 7.021 1.00 95.12 310 LEU A C 1
ATOM 2369 O O . LEU A 1 310 ? -10.972 2.875 6.744 1.00 95.12 310 LEU A O 1
ATOM 2373 N N . PRO A 1 311 ? -8.879 3.462 7.338 1.00 94.00 311 PRO A N 1
ATOM 2374 C CA . PRO A 1 311 ? -9.109 4.895 7.222 1.00 94.00 311 PRO A CA 1
ATOM 2375 C C . PRO A 1 311 ? -9.494 5.310 5.799 1.00 94.00 311 PRO A C 1
ATOM 2377 O O . PRO A 1 311 ? -8.972 4.768 4.821 1.00 94.00 311 PRO A O 1
ATOM 2380 N N . ASP A 1 312 ? -10.338 6.338 5.691 1.00 90.06 312 ASP A N 1
ATOM 2381 C CA . ASP A 1 312 ? -10.713 6.938 4.409 1.00 90.06 312 ASP A CA 1
ATOM 2382 C C . ASP A 1 312 ? -9.470 7.235 3.552 1.00 90.06 312 ASP A C 1
ATOM 2384 O O . ASP A 1 312 ? -8.487 7.814 4.026 1.00 90.06 312 ASP A O 1
ATOM 2388 N N . GLY A 1 313 ? -9.519 6.836 2.281 1.00 91.94 313 GLY A N 1
ATOM 2389 C CA . GLY A 1 313 ? -8.424 7.039 1.334 1.00 91.94 313 GLY A CA 1
ATOM 2390 C C . GLY A 1 313 ? -7.453 5.862 1.188 1.00 91.94 313 GLY A C 1
ATOM 2391 O O . GLY A 1 313 ? -6.684 5.847 0.227 1.00 91.94 313 GLY A O 1
ATOM 2392 N N . MET A 1 314 ? -7.468 4.894 2.115 1.00 94.56 314 MET A N 1
ATOM 2393 C CA . MET A 1 314 ? -6.555 3.741 2.086 1.00 94.56 314 MET A CA 1
ATOM 2394 C C . MET A 1 314 ? -6.994 2.650 1.102 1.00 94.56 314 MET A C 1
ATOM 2396 O O . MET A 1 314 ? -6.147 2.034 0.462 1.00 94.56 314 MET A O 1
ATOM 2400 N N . VAL A 1 315 ? -8.300 2.433 0.950 1.00 93.19 315 VAL A N 1
ATOM 2401 C CA . VAL A 1 315 ? -8.876 1.377 0.099 1.00 93.19 315 VAL A CA 1
ATOM 2402 C C . VAL A 1 315 ? -8.683 1.698 -1.392 1.00 93.19 315 VAL A C 1
ATOM 2404 O O . VAL A 1 315 ? -8.762 2.864 -1.793 1.00 93.19 315 VAL A O 1
ATOM 2407 N N . PHE A 1 316 ? -8.427 0.679 -2.217 1.00 90.56 316 PHE A N 1
ATOM 2408 C CA . PHE A 1 316 ? -8.539 0.755 -3.680 1.00 90.56 316 PHE A CA 1
ATOM 2409 C C . PHE A 1 316 ? -9.966 0.378 -4.089 1.00 90.56 316 PHE A C 1
ATOM 2411 O O . PHE A 1 316 ? -10.494 -0.620 -3.607 1.00 90.56 316 PHE A O 1
ATOM 2418 N N . ALA A 1 317 ? -10.611 1.184 -4.937 1.00 71.38 317 ALA A N 1
ATOM 2419 C CA . ALA A 1 317 ? -12.057 1.100 -5.179 1.00 71.38 317 ALA A CA 1
ATOM 2420 C C . ALA A 1 317 ? -12.550 -0.285 -5.652 1.00 71.38 317 ALA A C 1
ATOM 2422 O O . ALA A 1 317 ? -13.632 -0.690 -5.237 1.00 71.38 317 ALA A O 1
ATOM 2423 N N . GLY A 1 318 ? -11.746 -1.036 -6.417 1.00 60.03 318 GLY A N 1
ATOM 2424 C CA . GLY A 1 318 ? -12.096 -2.397 -6.855 1.00 60.03 318 GLY A CA 1
ATOM 2425 C C . GLY A 1 318 ? -12.292 -3.401 -5.709 1.00 60.03 318 GLY A C 1
ATOM 2426 O O . GLY A 1 318 ? -13.147 -4.271 -5.803 1.00 60.03 318 GLY A O 1
ATOM 2427 N N . ALA A 1 319 ? -11.590 -3.228 -4.584 1.00 51.78 319 ALA A N 1
ATOM 2428 C CA . ALA A 1 319 ? -11.717 -4.099 -3.411 1.00 51.78 319 ALA A CA 1
ATOM 2429 C C . ALA A 1 319 ? -12.933 -3.752 -2.523 1.00 51.78 319 ALA A C 1
ATOM 2431 O O . ALA A 1 319 ? -13.370 -4.562 -1.707 1.00 51.78 319 ALA A O 1
ATOM 2432 N N . ALA A 1 320 ? -13.493 -2.541 -2.649 1.00 50.31 320 ALA A N 1
ATOM 2433 C CA . ALA A 1 320 ? -14.606 -2.080 -1.812 1.00 50.31 320 ALA A CA 1
ATOM 2434 C C . ALA A 1 320 ? -15.960 -2.693 -2.214 1.00 50.31 320 ALA A C 1
ATOM 2436 O O . ALA A 1 320 ? -16.822 -2.864 -1.351 1.00 50.31 320 ALA A O 1
ATOM 2437 N N . GLU A 1 321 ? -16.146 -3.035 -3.494 1.00 43.81 321 GLU A N 1
ATOM 2438 C CA . GLU A 1 321 ? -17.383 -3.656 -3.992 1.00 43.81 321 GLU A CA 1
ATOM 2439 C C . GLU A 1 321 ? -17.550 -5.094 -3.466 1.00 43.81 321 GLU A C 1
ATOM 2441 O O . GLU A 1 321 ? -18.650 -5.468 -3.067 1.00 43.81 321 GLU A O 1
ATOM 2446 N N . ALA A 1 322 ? -16.457 -5.850 -3.303 1.00 42.12 322 ALA A N 1
ATOM 2447 C CA . ALA A 1 322 ? -16.488 -7.209 -2.748 1.00 42.12 322 ALA A CA 1
ATOM 2448 C C . ALA A 1 322 ? -16.880 -7.261 -1.254 1.00 42.12 322 ALA A C 1
ATOM 2450 O O . ALA A 1 322 ? -17.562 -8.183 -0.810 1.00 42.12 322 ALA A O 1
ATOM 2451 N N . VAL A 1 323 ? -16.488 -6.261 -0.453 1.00 43.09 323 VAL A N 1
ATOM 2452 C CA . VAL A 1 323 ? -16.823 -6.209 0.987 1.00 43.09 323 VAL A CA 1
ATOM 2453 C C . VAL A 1 323 ? -18.287 -5.809 1.217 1.00 43.09 323 VAL A C 1
ATOM 2455 O O . VAL A 1 323 ? -18.885 -6.208 2.218 1.00 43.09 323 VAL A O 1
ATOM 2458 N N . ALA A 1 324 ? -18.879 -5.034 0.302 1.00 39.84 324 ALA A N 1
ATOM 2459 C CA . ALA A 1 324 ? -20.289 -4.657 0.369 1.00 39.84 324 ALA A CA 1
ATOM 2460 C C . ALA A 1 324 ? -21.223 -5.850 0.096 1.00 39.84 324 ALA A C 1
ATOM 2462 O O . ALA A 1 324 ? -22.241 -5.967 0.778 1.00 39.84 324 ALA A O 1
ATOM 2463 N N . ASP A 1 325 ? -20.847 -6.751 -0.818 1.00 36.78 325 ASP A N 1
ATOM 2464 C CA . ASP A 1 325 ? -21.594 -7.990 -1.087 1.00 36.78 325 ASP A CA 1
ATOM 2465 C C . ASP A 1 325 ? -21.539 -8.960 0.106 1.00 36.78 325 ASP A C 1
ATOM 2467 O O . ASP A 1 325 ? -22.568 -9.458 0.560 1.00 36.78 325 ASP A O 1
ATOM 2471 N N . MET A 1 326 ? -20.364 -9.132 0.722 1.00 41.53 326 MET A N 1
ATOM 2472 C CA . MET A 1 326 ? -20.179 -10.043 1.867 1.00 41.53 326 MET A CA 1
ATOM 2473 C C . MET A 1 326 ? -20.900 -9.597 3.154 1.00 41.53 326 MET A C 1
ATOM 2475 O O . MET A 1 326 ? -21.093 -10.398 4.066 1.00 41.53 326 MET A O 1
ATOM 2479 N N . ALA A 1 327 ? -21.288 -8.322 3.263 1.00 41.25 327 ALA A N 1
ATOM 2480 C CA . ALA A 1 327 ? -22.081 -7.803 4.381 1.00 41.25 327 ALA A CA 1
ATOM 2481 C C . ALA A 1 327 ? -23.603 -7.847 4.119 1.00 41.25 327 ALA A C 1
ATOM 2483 O O . ALA A 1 327 ? -24.381 -7.560 5.033 1.00 41.25 327 ALA A O 1
ATOM 2484 N N . GLY A 1 328 ? -24.020 -8.165 2.887 1.00 35.16 328 GLY A N 1
ATOM 2485 C CA . GLY A 1 328 ? -25.416 -8.189 2.446 1.00 35.16 328 GLY A CA 1
ATOM 2486 C C . GLY A 1 328 ? -26.087 -9.564 2.493 1.00 35.16 328 GLY A C 1
ATOM 2487 O O . GLY A 1 328 ? -27.314 -9.623 2.572 1.00 35.16 328 GLY A O 1
ATOM 2488 N N . GLU A 1 329 ? -25.328 -10.662 2.494 1.00 31.11 329 GLU A N 1
ATOM 2489 C CA . GLU A 1 329 ? -25.889 -12.018 2.542 1.00 31.11 329 GLU A CA 1
ATOM 2490 C C . GLU A 1 329 ? -26.115 -12.494 3.984 1.00 31.11 329 GLU A C 1
ATOM 2492 O O . GLU A 1 329 ? -25.273 -13.118 4.628 1.00 31.11 329 GLU A O 1
ATOM 2497 N N . ALA A 1 330 ? -27.307 -12.200 4.505 1.00 29.97 330 ALA A N 1
ATOM 2498 C CA . ALA A 1 330 ? -27.890 -12.994 5.581 1.00 29.97 330 ALA A CA 1
ATOM 2499 C C . ALA A 1 330 ? -28.323 -14.358 5.006 1.00 29.97 330 ALA A C 1
ATOM 2501 O O . ALA A 1 330 ? -28.937 -14.375 3.938 1.00 29.97 330 ALA A O 1
ATOM 2502 N N . PRO A 1 331 ? -28.061 -15.497 5.675 1.00 32.53 331 PRO A N 1
ATOM 2503 C CA . PRO A 1 331 ? -28.473 -16.785 5.145 1.00 32.53 331 PRO A CA 1
ATOM 2504 C C . PRO A 1 331 ? -29.994 -16.902 5.275 1.00 32.53 331 PRO A C 1
ATOM 2506 O O . PRO A 1 331 ? -30.538 -16.952 6.383 1.00 32.53 331 PRO A O 1
ATOM 2509 N N . GLU A 1 332 ? -30.686 -16.935 4.138 1.00 30.34 332 GLU A N 1
ATOM 2510 C CA . GLU A 1 332 ? -32.051 -17.438 4.092 1.00 30.34 332 GLU A CA 1
ATOM 2511 C C . GLU A 1 332 ? -32.026 -18.905 4.529 1.00 30.34 332 GLU A C 1
ATOM 2513 O O . GLU A 1 332 ? -31.269 -19.739 4.033 1.00 30.34 332 GLU A O 1
ATOM 2518 N N . THR A 1 333 ? -32.823 -19.189 5.550 1.00 28.67 333 THR A N 1
ATOM 2519 C CA . THR A 1 333 ? -33.001 -20.517 6.116 1.00 28.67 333 THR A CA 1
ATOM 2520 C C . THR A 1 333 ? -33.904 -21.311 5.182 1.00 28.67 333 THR A C 1
ATOM 2522 O O . THR A 1 333 ? -35.124 -21.185 5.245 1.00 28.67 333 THR A O 1
ATOM 2525 N N . GLU A 1 334 ? -33.322 -22.144 4.321 1.00 30.31 334 GLU A N 1
ATOM 2526 C CA . GLU A 1 334 ? -34.068 -23.251 3.726 1.00 30.31 334 GLU A CA 1
ATOM 2527 C C . GLU A 1 334 ? -33.973 -24.475 4.641 1.00 30.31 334 GLU A C 1
ATOM 2529 O O . GLU A 1 334 ? -32.942 -25.138 4.758 1.00 30.31 334 GLU A O 1
ATOM 2534 N N . GLU A 1 335 ? -35.085 -24.755 5.324 1.00 31.69 335 GLU A N 1
ATOM 2535 C CA . GLU A 1 335 ? -35.355 -26.059 5.916 1.00 31.69 335 GLU A CA 1
ATOM 2536 C C . GLU A 1 335 ? -35.463 -27.109 4.800 1.00 31.69 335 GLU A C 1
ATOM 2538 O O . GLU A 1 335 ? -36.388 -27.089 3.989 1.00 31.69 335 GLU A O 1
ATOM 2543 N N . GLY A 1 336 ? -34.530 -28.057 4.795 1.00 27.17 336 GLY A N 1
ATOM 2544 C CA . GLY A 1 336 ? -34.538 -29.221 3.916 1.00 27.17 336 GLY A CA 1
ATOM 2545 C C . GLY A 1 336 ? -33.899 -30.418 4.609 1.00 27.17 336 GLY A C 1
ATOM 2546 O O . GLY A 1 336 ? -32.708 -30.670 4.468 1.00 27.17 336 GLY A O 1
ATOM 2547 N N . ASP A 1 337 ? -34.708 -31.136 5.384 1.00 27.25 337 ASP A N 1
ATOM 2548 C CA . ASP A 1 337 ? -34.427 -32.469 5.923 1.00 27.25 337 ASP A CA 1
ATOM 2549 C C . ASP A 1 337 ? -34.121 -33.463 4.787 1.00 27.25 337 ASP A C 1
ATOM 2551 O O . ASP A 1 337 ? -34.947 -33.611 3.890 1.00 27.25 337 ASP A O 1
ATOM 2555 N N . VAL A 1 338 ? -32.962 -34.139 4.825 1.00 28.38 338 VAL A N 1
ATOM 2556 C CA . VAL A 1 338 ? -32.883 -35.616 4.821 1.00 28.38 338 VAL A CA 1
ATOM 2557 C C . VAL A 1 338 ? -31.468 -36.159 5.098 1.00 28.38 338 VAL A C 1
ATOM 2559 O O . VAL A 1 338 ? -30.528 -35.940 4.345 1.00 28.38 338 VAL A O 1
ATOM 2562 N N . SER A 1 339 ? -31.423 -36.982 6.150 1.00 28.77 339 SER A N 1
ATOM 2563 C CA . SER A 1 339 ? -30.678 -38.238 6.378 1.00 28.77 339 SER A CA 1
ATOM 2564 C C . SER A 1 339 ? -29.153 -38.350 6.221 1.00 28.77 339 SER A C 1
ATOM 2566 O O . SER A 1 339 ? -28.556 -38.171 5.167 1.00 28.77 339 SER A O 1
ATOM 2568 N N . ALA A 1 340 ? -28.598 -38.850 7.327 1.00 30.23 340 ALA A N 1
ATOM 2569 C CA . ALA A 1 340 ? -27.266 -39.373 7.568 1.00 30.23 340 ALA A CA 1
ATOM 2570 C C . ALA A 1 340 ? -26.818 -40.488 6.613 1.00 30.23 340 ALA A C 1
ATOM 2572 O O . ALA A 1 340 ? -27.593 -41.399 6.342 1.00 30.23 340 ALA A O 1
ATOM 2573 N N . GLU A 1 341 ? -25.520 -40.501 6.302 1.00 29.66 341 GLU A N 1
ATOM 2574 C CA . GLU A 1 341 ? -24.687 -41.702 6.402 1.00 29.66 341 GLU A CA 1
ATOM 2575 C C . GLU A 1 341 ? -23.274 -41.329 6.883 1.00 29.66 341 GLU A C 1
ATOM 2577 O O . GLU A 1 341 ? -22.719 -40.281 6.561 1.00 29.66 341 GLU A O 1
ATOM 2582 N N . ASP A 1 342 ? -22.773 -42.202 7.746 1.00 28.52 342 ASP A N 1
ATOM 2583 C CA . ASP A 1 342 ? -21.579 -42.136 8.579 1.00 28.52 342 ASP A CA 1
ATOM 2584 C C . ASP A 1 342 ? -20.342 -42.618 7.802 1.00 28.52 342 ASP A C 1
ATOM 2586 O O . ASP A 1 342 ? -20.426 -43.611 7.077 1.00 28.52 342 ASP A O 1
ATOM 2590 N N . SER A 1 343 ? -19.191 -41.958 7.967 1.00 27.97 343 SER A N 1
ATOM 2591 C CA . SER A 1 343 ? -17.862 -42.561 7.775 1.00 27.97 343 SER A CA 1
ATOM 2592 C C . SER A 1 343 ? -16.775 -41.671 8.377 1.00 27.97 343 SER A C 1
ATOM 2594 O O . SER A 1 343 ? -16.288 -40.721 7.768 1.00 27.97 343 SER A O 1
ATOM 2596 N N . LEU A 1 344 ? -16.398 -42.030 9.600 1.00 30.80 344 LEU A N 1
ATOM 2597 C CA . LEU A 1 344 ? -15.192 -41.608 10.303 1.00 30.80 344 LEU A CA 1
ATOM 2598 C C . LEU A 1 344 ? -13.920 -42.141 9.618 1.00 30.80 344 LEU A C 1
ATOM 2600 O O . LEU A 1 344 ? -13.813 -43.343 9.373 1.00 30.80 344 LEU A O 1
ATOM 2604 N N . SER A 1 345 ? -12.904 -41.289 9.472 1.00 30.25 345 SER A N 1
ATOM 2605 C CA . SER A 1 345 ? -11.513 -41.676 9.749 1.00 30.25 345 SER A CA 1
ATOM 2606 C C . SER A 1 345 ? -10.643 -40.447 10.027 1.00 30.25 345 SER A C 1
ATOM 2608 O O . SER A 1 345 ? -10.444 -39.613 9.144 1.00 30.25 345 SER A O 1
ATOM 2610 N N . ASP A 1 346 ? -10.125 -40.388 11.253 1.00 30.02 346 ASP A N 1
ATOM 2611 C CA . ASP A 1 346 ? -9.081 -39.485 11.740 1.00 30.02 346 ASP A CA 1
ATOM 2612 C C . ASP A 1 346 ? -7.759 -39.628 10.971 1.00 30.02 346 ASP A C 1
ATOM 2614 O O . ASP A 1 346 ? -7.323 -40.745 10.684 1.00 30.02 346 ASP A O 1
ATOM 2618 N N . ALA A 1 347 ? -7.064 -38.503 10.783 1.00 29.14 347 ALA A N 1
ATOM 2619 C CA . ALA A 1 347 ? -5.641 -38.382 11.109 1.00 29.14 347 ALA A CA 1
ATOM 2620 C C . ALA A 1 347 ? -5.249 -36.897 11.202 1.00 29.14 347 ALA A C 1
ATOM 2622 O O . ALA A 1 347 ? -5.202 -36.184 10.201 1.00 29.14 347 ALA A O 1
ATOM 2623 N N . GLU A 1 348 ? -4.964 -36.462 12.429 1.00 33.00 348 GLU A N 1
ATOM 2624 C CA . GLU A 1 348 ? -4.323 -35.195 12.778 1.00 33.00 348 GLU A CA 1
ATOM 2625 C C . GLU A 1 348 ? -3.000 -34.987 12.023 1.00 33.00 348 GLU A C 1
ATOM 2627 O O . GLU A 1 348 ? -2.168 -35.892 11.925 1.00 33.00 348 GLU A O 1
ATOM 2632 N N . SER A 1 349 ? -2.763 -33.759 11.565 1.00 30.83 349 SER A N 1
ATOM 2633 C CA . SER A 1 349 ? -1.428 -33.176 11.402 1.00 30.83 349 SER A CA 1
ATOM 2634 C C . SER A 1 349 ? -1.556 -31.658 11.517 1.00 30.83 349 SER A C 1
ATOM 2636 O O . SER A 1 349 ? -2.009 -30.981 10.598 1.00 30.83 349 SER A O 1
ATOM 2638 N N . ASP A 1 350 ? -1.210 -31.172 12.703 1.00 33.38 350 ASP A N 1
ATOM 2639 C CA . ASP A 1 350 ? -1.076 -29.772 13.099 1.00 33.38 350 ASP A CA 1
ATOM 2640 C C . ASP A 1 350 ? 0.207 -29.179 12.478 1.00 33.38 350 ASP A C 1
ATOM 2642 O O . ASP A 1 350 ? 1.296 -29.634 12.817 1.00 33.38 350 ASP A O 1
ATOM 2646 N N . GLU A 1 351 ? 0.097 -28.169 11.607 1.00 32.03 351 GLU A N 1
ATOM 2647 C CA . GLU A 1 351 ? 1.101 -27.102 11.413 1.00 32.03 351 GLU A CA 1
ATOM 2648 C C . GLU A 1 351 ? 0.431 -25.859 10.780 1.00 32.03 351 GLU A C 1
ATOM 2650 O O . GLU A 1 351 ? -0.124 -25.954 9.683 1.00 32.03 351 GLU A O 1
ATOM 2655 N N . PRO A 1 352 ? 0.482 -24.668 11.415 1.00 37.56 352 PRO A N 1
ATOM 2656 C CA . PRO A 1 352 ? -0.076 -23.448 10.843 1.00 37.56 352 PRO A CA 1
ATOM 2657 C C . PRO A 1 352 ? 1.013 -22.563 10.210 1.00 37.56 352 PRO A C 1
ATOM 2659 O O . PRO A 1 352 ? 1.673 -21.788 10.899 1.00 37.56 352 PRO A O 1
ATOM 2662 N N . SER A 1 353 ? 1.154 -22.599 8.881 1.00 45.12 353 SER A N 1
ATOM 2663 C CA . SER A 1 353 ? 1.640 -21.442 8.106 1.00 45.12 353 SER A CA 1
ATOM 2664 C C . SER A 1 353 ? 1.197 -21.526 6.640 1.00 45.12 353 SER A C 1
ATOM 2666 O O . SER A 1 353 ? 1.966 -21.899 5.756 1.00 45.12 353 SER A O 1
ATOM 2668 N N . SER A 1 354 ? -0.058 -21.182 6.352 1.00 45.88 354 SER A N 1
ATOM 2669 C CA . SER A 1 354 ? -0.506 -21.003 4.968 1.00 45.88 354 SER A CA 1
ATOM 2670 C C . SER A 1 354 ? -0.228 -19.569 4.512 1.00 45.88 354 SER A C 1
ATOM 2672 O O . SER A 1 354 ? -0.844 -18.618 4.997 1.00 45.88 354 SER A O 1
ATOM 2674 N N . LEU A 1 355 ? 0.713 -19.423 3.580 1.00 43.38 355 LEU A N 1
ATOM 2675 C CA . LEU A 1 355 ? 0.910 -18.214 2.780 1.00 43.38 355 LEU A CA 1
ATOM 2676 C C . LEU A 1 355 ? -0.377 -17.873 1.989 1.00 43.38 355 LEU A C 1
ATOM 2678 O O . LEU A 1 355 ? -1.167 -18.774 1.701 1.00 43.38 355 LEU A O 1
ATOM 2682 N N . PRO A 1 356 ? -0.610 -16.597 1.631 1.00 42.59 356 PRO A N 1
ATOM 2683 C CA . PRO A 1 356 ? -1.783 -16.192 0.855 1.00 42.59 356 PRO A CA 1
ATOM 2684 C C . PRO A 1 356 ? -1.832 -16.856 -0.535 1.00 42.59 356 PRO A C 1
ATOM 2686 O O . PRO A 1 356 ? -0.804 -17.070 -1.177 1.00 42.59 356 PRO A O 1
ATOM 2689 N N . ALA A 1 357 ? -3.052 -17.139 -1.006 1.00 43.53 357 ALA A N 1
ATOM 2690 C CA . ALA A 1 357 ? -3.374 -18.024 -2.136 1.00 43.53 357 ALA A CA 1
ATOM 2691 C C . ALA A 1 357 ? -2.766 -17.656 -3.510 1.00 43.53 357 ALA A C 1
ATOM 2693 O O . ALA A 1 357 ? -2.783 -18.480 -4.419 1.00 43.53 357 ALA A O 1
ATOM 2694 N N . PHE A 1 358 ? -2.194 -16.460 -3.681 1.00 49.62 358 PHE A N 1
ATOM 2695 C CA . PHE A 1 358 ? -1.518 -16.067 -4.927 1.00 49.62 358 PHE A CA 1
ATOM 2696 C C . PHE A 1 358 ? -0.057 -16.554 -5.015 1.00 49.62 358 PHE A C 1
ATOM 2698 O O . PHE A 1 358 ? 0.594 -16.341 -6.034 1.00 49.62 358 PHE A O 1
ATOM 2705 N N . LEU A 1 359 ? 0.465 -17.196 -3.960 1.00 42.91 359 LEU A N 1
ATOM 2706 C CA . LEU A 1 359 ? 1.824 -17.758 -3.903 1.00 42.91 359 LEU A CA 1
ATOM 2707 C C . LEU A 1 359 ? 1.863 -19.296 -3.924 1.00 42.91 359 LEU A C 1
ATOM 2709 O O . LEU A 1 359 ? 2.941 -19.874 -3.807 1.00 42.91 359 LEU A O 1
ATOM 2713 N N . SER A 1 360 ? 0.723 -19.975 -4.069 1.00 54.75 360 SER A N 1
ATOM 2714 C CA . SER A 1 360 ? 0.710 -21.421 -4.311 1.00 54.75 360 SER A CA 1
ATOM 2715 C C . SER A 1 360 ? 1.147 -21.704 -5.749 1.00 54.75 360 SER A C 1
ATOM 2717 O O . SER A 1 360 ? 0.502 -21.255 -6.695 1.00 54.75 360 SER A O 1
ATOM 2719 N N . GLU A 1 361 ? 2.246 -22.445 -5.904 1.00 46.38 361 GLU A N 1
ATOM 2720 C CA . GLU A 1 361 ? 2.712 -23.013 -7.173 1.00 46.38 361 GLU A CA 1
ATOM 2721 C C . GLU A 1 361 ? 1.696 -24.039 -7.700 1.00 46.38 361 GLU A C 1
ATOM 2723 O O . GLU A 1 361 ? 1.897 -25.238 -7.573 1.00 46.38 361 GLU A O 1
ATOM 2728 N N . ASP A 1 362 ? 0.582 -23.577 -8.262 1.00 45.59 362 ASP A N 1
ATOM 2729 C CA . ASP A 1 362 ? -0.254 -24.373 -9.162 1.00 45.59 362 ASP A CA 1
ATOM 2730 C C . ASP A 1 362 ? -1.084 -23.443 -10.060 1.00 45.59 362 ASP A C 1
ATOM 2732 O O . ASP A 1 362 ? -2.279 -23.223 -9.877 1.00 45.59 362 ASP A O 1
ATOM 2736 N N . ALA A 1 363 ? -0.407 -22.873 -11.056 1.00 33.59 363 ALA A N 1
ATOM 2737 C CA . ALA A 1 363 ? -1.013 -22.420 -12.304 1.00 33.59 363 ALA A CA 1
ATOM 2738 C C . ALA A 1 363 ? 0.073 -22.414 -13.390 1.00 33.59 363 ALA A C 1
ATOM 2740 O O . ALA A 1 363 ? 0.735 -21.405 -13.633 1.00 33.59 363 ALA A O 1
ATOM 2741 N N . ALA A 1 364 ? 0.301 -23.592 -13.972 1.00 38.28 364 ALA A N 1
ATOM 2742 C CA . ALA A 1 364 ? 1.061 -23.761 -15.209 1.00 38.28 364 ALA A CA 1
ATOM 2743 C C . ALA A 1 364 ? 0.231 -23.362 -16.437 1.00 38.28 364 ALA A C 1
ATOM 2745 O O . ALA A 1 364 ? -0.999 -23.613 -16.420 1.00 38.28 364 ALA A O 1
#

pLDDT: mean 75.02, std 23.88, range [27.17, 98.0]

Secondary structure (DSSP, 8-state):
-HHHHHHHHH---S-HHHHHHEEEEEEE-TTS-EEEEEEEEPGGGPPPP-PPP-------------------------PPSS-HHHHHHHHTT--HHHHHHHHHHHHHHHHHHHHH-HHHHHHHHHHHHHHHHHSS-----S----------TTHHHHSTT-HHHHHHHHHHHTS--GGGGSPTTHHHHHHHTS-HHHHHHHHHHHHHHTPPP--TTSSS--HHHHHHHHHTT--HHHH----IIIIITTS-HHHHHHHHHHHT-HHHHHHHHTS-HHHHHHHHHHHTSTTHHHHH---HHHHHHHHT---TT-S-HHHHHHHHHHTT----------------------------GGGSS---

Radius of gyration: 32.0 Å; chains: 1; bounding box: 85×117×58 Å

=== Feature glossary ===
Legend for the data blocks above and below:

— What the protein is —

The amino-acid sequence is the protein's primary structure: the linear order of residues from the N-terminus to the C-terminus, written in one-letter code. Everything else here — the 3D coordinates, the secondary structure, the domain annotations — is ultimately a consequence of this string.

Database cross-references. InterPro integrates a dozen domain/family signature databases into unified entries with residue-range hits. GO terms attach function/process/location labels with evidence codes. CATH codes position the fold in a four-level structural taxonomy. Organism is the NCBI-taxonomy species name.

— Where its atoms are —

The mmCIF block holds the 3D Cartesian coordinates of each backbone atom (N, Cα, C, O) in ångströms. mmCIF is the PDB's canonical archive format — a tagged-loop text representation of the atomic model.

The six renders are orthographic views along the three Cartesian axes in both directions. Representation (cartoon, sticks, or surface) and color scheme (sequence-rainbow or by-chain) vary across proteins so the training set covers all the common visualization conventions.

— Local backbone conformation —

Secondary structure is the local, repeating backbone conformation. DSSP classifies it into eight states by reading the hydrogen-bond network: three helix types (H, G, I), two β types (E, B), two non-regular types (T, S), and unstructured coil (-).

SS3 is a coarse helix/strand/coil call (letters a/b/c) made by the P-SEA algorithm from inter-Cα distances and dihedrals. It is less detailed than DSSP but needs only Cα positions.

Backbone dihedral angles. Every residue except chain termini has a φ (preceding-C → N → Cα → C) and a ψ (N → Cα → C → next-N). They are reported in degrees following the IUPAC sign convention. Secondary structure is essentially a statement about which (φ, ψ) basin each residue occupies.

— Global shape and packing —

The geometric summary reports three shape descriptors. Rg (radius of gyration) measures how spread out the Cα atoms are about their centre of mass; compact globular proteins have small Rg, elongated or unfolded ones large. Cα contacts (<8 Å, |i−j|>4) count long-range residue pairs in spatial proximity — high for tightly packed folds, near zero for rods or random coil. The bounding-box extents give the protein's footprint along x, y, z in Å.

Solvent accessibility: the surface area of each residue that a 1.4 Å water probe can touch, in Å². When only backbone atoms are present the absolute values are lower than full-atom SASA (side chains contribute most of the area) and are flagged as backbone-only.

Plot images: a contact map (which residues are close in 3D, as an N×N binary image), a Ramachandran scatter (backbone torsion angles, revealing secondary-structure composition at a glance), and — for AlphaFold structures — a PAE heatmap (pairwise prediction confidence).

— Structural neighborhood —

Foldseek's 3Di representation compresses backbone geometry into a per-residue letter drawn from a learned twenty-state alphabet. It captures the tertiary interaction pattern around each residue — which residues are packed against it in space, regardless of where they are in sequence.

Structural nearest neighbors (via Foldseek easy-search vs the PDB). Reported per hit: target PDB id, E-value, and alignment TM-score. A TM-score above ~0.5 is the conventional threshold for 'same fold'.

— Confidence and disorder —

pLDDT (predicted Local Distance Difference Test) is AlphaFold's per-residue confidence score, ranging from 0 to 100. Values above 90 indicate high confidence (typically well-packed cores); 70–90 is confident; 50–70 low confidence; below 50 usually means the region is disordered or the prediction is unreliable there. AlphaFold stores pLDDT in the mmCIF B-factor column.

For experimental (PDB) structures, the B-factor (temperature factor) quantifies the positional spread of each atom in the crystal — a combination of thermal vibration and static disorder — in units of Å². High B-factors mark flexible loops or poorly resolved regions; low B-factors mark the rigid, well-ordered core.

Predicted Aligned Error (PAE) is an AlphaFold confidence matrix: entry (i, j) is the expected error in the position of residue j, in ångströms, when the prediction is superimposed on the true structure at residue i. Low PAE within a block of residues means that block is internally rigid and well-predicted; high PAE between two blocks means their relative placement is uncertain even if each block individually is confident.